Protein AF-A0A7W7CSZ5-F1 (afdb_monomer)

Radius of gyration: 25.71 Å; Cα contacts (8 Å, |Δi|>4): 213; chains: 1; bounding box: 76×58×77 Å

InterPro domains:
  IPR001647 DNA-binding HTH domain, TetR-type [PF00440] (17-56)
  IPR001647 DNA-binding HTH domain, TetR-type [PS50977] (4-64)
  IPR009057 Homedomain-like superfamily [SSF46689] (4-72)
  IPR025996 HTH-type transcriptional regulator MT1864/Rv1816-like, C-terminal domain [PF13305] (174-269)
  IPR036271 Tetracyclin repressor-like, C-terminal domain superfamily [SSF48498] (168-269)

Structure (mmCIF, N/CA/C/O backbone):
data_AF-A0A7W7CSZ5-F1
#
_entry.id   AF-A0A7W7CSZ5-F1
#
loop_
_atom_site.group_PDB
_atom_site.id
_atom_site.type_symbol
_atom_site.label_atom_id
_atom_site.label_alt_id
_atom_site.label_comp_id
_atom_site.label_asym_id
_atom_site.label_entity_id
_atom_site.label_seq_id
_atom_site.pdbx_PDB_ins_code
_atom_site.Cartn_x
_atom_site.Cartn_y
_atom_site.Cartn_z
_atom_site.occupancy
_atom_site.B_iso_or_equiv
_atom_site.auth_seq_id
_atom_site.auth_comp_id
_atom_site.auth_asym_id
_atom_site.auth_atom_id
_atom_site.pdbx_PDB_model_num
ATOM 1 N N . MET A 1 1 ? 3.081 0.777 -31.296 1.00 59.81 1 MET A N 1
ATOM 2 C CA . MET A 1 1 ? 2.706 1.393 -30.007 1.00 59.81 1 MET A CA 1
ATOM 3 C C . MET A 1 1 ? 3.029 2.870 -30.086 1.00 59.81 1 MET A C 1
ATOM 5 O O . MET A 1 1 ? 4.142 3.196 -30.496 1.00 59.81 1 MET A O 1
ATOM 9 N N . ALA A 1 2 ? 2.068 3.742 -29.783 1.00 73.62 2 ALA A N 1
ATOM 10 C CA . ALA A 1 2 ? 2.321 5.177 -29.674 1.00 73.62 2 ALA A CA 1
ATOM 11 C C . ALA A 1 2 ? 3.217 5.473 -28.453 1.00 73.62 2 ALA A C 1
ATOM 13 O O . ALA A 1 2 ? 3.456 4.599 -27.620 1.00 73.62 2 ALA A O 1
ATOM 14 N N . GLY A 1 3 ? 3.755 6.692 -28.341 1.00 69.38 3 GLY A N 1
ATOM 15 C CA . GLY A 1 3 ? 4.688 7.029 -27.256 1.00 69.38 3 GLY A CA 1
ATOM 16 C C . GLY A 1 3 ? 4.089 6.888 -25.849 1.00 69.38 3 GLY A C 1
ATOM 17 O O . GLY A 1 3 ? 4.760 6.411 -24.936 1.00 69.38 3 GLY A O 1
ATOM 18 N N . GLU A 1 4 ? 2.812 7.230 -25.691 1.00 74.19 4 GLU A N 1
ATOM 19 C CA . GLU A 1 4 ? 2.067 7.076 -24.436 1.00 74.19 4 GLU A CA 1
ATOM 20 C C . GLU A 1 4 ? 1.816 5.598 -24.088 1.00 74.19 4 GLU A C 1
ATOM 22 O O . GLU A 1 4 ? 2.048 5.183 -22.950 1.00 74.19 4 GLU A O 1
ATOM 27 N N . ASP A 1 5 ? 1.508 4.769 -25.093 1.00 88.69 5 ASP A N 1
ATOM 28 C CA . ASP A 1 5 ? 1.374 3.316 -24.926 1.00 88.69 5 ASP A CA 1
ATOM 29 C C . ASP A 1 5 ? 2.673 2.677 -24.422 1.00 88.69 5 ASP A C 1
ATOM 31 O O . ASP A 1 5 ? 2.641 1.748 -23.615 1.00 88.69 5 ASP A O 1
ATOM 35 N N . VAL A 1 6 ? 3.834 3.170 -24.877 1.00 93.19 6 VAL A N 1
ATOM 36 C CA . VAL A 1 6 ? 5.141 2.659 -24.436 1.00 93.19 6 VAL A CA 1
ATOM 37 C C . VAL A 1 6 ? 5.406 3.019 -22.977 1.00 93.19 6 VAL A C 1
ATOM 39 O O . VAL A 1 6 ? 5.844 2.153 -22.220 1.00 93.19 6 VAL A O 1
ATOM 42 N N . LYS A 1 7 ? 5.129 4.264 -22.560 1.00 93.75 7 LYS A N 1
ATOM 43 C CA . LYS A 1 7 ? 5.277 4.671 -21.153 1.00 93.75 7 LYS A CA 1
ATOM 44 C C . LYS A 1 7 ? 4.414 3.782 -20.252 1.00 93.75 7 LYS A C 1
ATOM 46 O O . LYS A 1 7 ? 4.931 3.211 -19.293 1.00 93.75 7 LYS A O 1
ATOM 51 N N . ALA A 1 8 ? 3.140 3.602 -20.601 1.00 94.62 8 ALA A N 1
ATOM 52 C CA . ALA A 1 8 ? 2.217 2.747 -19.858 1.00 94.62 8 ALA A CA 1
ATOM 53 C C . ALA A 1 8 ? 2.655 1.270 -19.847 1.00 94.62 8 ALA A C 1
ATOM 55 O O . ALA A 1 8 ? 2.587 0.612 -18.808 1.00 94.62 8 ALA A O 1
ATOM 56 N N . ALA A 1 9 ? 3.154 0.745 -20.971 1.00 95.75 9 ALA A N 1
ATOM 57 C CA . ALA A 1 9 ? 3.670 -0.619 -21.048 1.00 95.75 9 ALA A CA 1
ATOM 58 C C . ALA A 1 9 ? 4.888 -0.828 -20.138 1.00 95.75 9 ALA A C 1
ATOM 60 O O . ALA A 1 9 ? 4.939 -1.822 -19.417 1.00 95.75 9 ALA A O 1
ATOM 61 N N . LEU A 1 10 ? 5.840 0.109 -20.121 1.00 96.38 10 LEU A N 1
ATOM 62 C CA . LEU A 1 10 ? 7.015 0.037 -19.248 1.00 96.38 10 LEU A CA 1
ATOM 63 C C . LEU A 1 10 ? 6.625 0.010 -17.766 1.00 96.38 10 LEU A C 1
ATOM 65 O O . LEU A 1 10 ? 7.152 -0.810 -17.021 1.00 96.38 10 LEU A O 1
ATOM 69 N N . VAL A 1 11 ? 5.680 0.855 -17.348 1.00 97.06 11 VAL A N 1
ATOM 70 C CA . VAL A 1 11 ? 5.187 0.869 -15.961 1.00 97.06 11 VAL A CA 1
ATOM 71 C C . VAL A 1 11 ? 4.483 -0.444 -15.624 1.00 97.06 11 VAL A C 1
ATOM 73 O O . VAL A 1 11 ? 4.814 -1.073 -14.624 1.00 97.06 11 VAL A O 1
ATOM 76 N N . ARG A 1 12 ? 3.573 -0.914 -16.485 1.00 97.12 12 ARG A N 1
ATOM 77 C CA . ARG A 1 12 ? 2.832 -2.167 -16.272 1.00 97.12 12 ARG A CA 1
ATOM 78 C C . ARG A 1 12 ? 3.758 -3.381 -16.176 1.00 97.12 12 ARG A C 1
ATOM 80 O O . ARG A 1 12 ? 3.657 -4.152 -15.229 1.00 97.12 12 ARG A O 1
ATOM 87 N N . HIS A 1 13 ? 4.667 -3.558 -17.134 1.00 97.81 13 HIS A N 1
ATOM 88 C CA . HIS A 1 13 ? 5.615 -4.677 -17.108 1.00 97.81 13 HIS A CA 1
ATOM 89 C C . HIS A 1 13 ? 6.651 -4.538 -15.990 1.00 97.81 13 HIS A C 1
ATOM 91 O O . HIS A 1 13 ? 7.124 -5.550 -15.482 1.00 97.81 13 HIS A O 1
ATOM 97 N N . GLY A 1 14 ? 6.975 -3.309 -15.584 1.00 97.56 14 GLY A N 1
ATOM 98 C CA . GLY A 1 14 ? 7.766 -3.041 -14.391 1.00 97.56 14 GLY A CA 1
ATOM 99 C C . GLY A 1 14 ? 7.063 -3.507 -13.117 1.00 97.56 14 GLY A C 1
ATOM 100 O O . GLY A 1 14 ? 7.653 -4.260 -12.354 1.00 97.56 14 GLY A O 1
ATOM 101 N N . ALA A 1 15 ? 5.795 -3.147 -12.913 1.00 97.81 15 ALA A N 1
ATOM 102 C CA . ALA A 1 15 ? 5.020 -3.608 -11.760 1.00 97.81 15 ALA A CA 1
ATOM 103 C C . ALA A 1 15 ? 4.954 -5.146 -11.684 1.00 97.81 15 ALA A C 1
ATOM 105 O O . ALA A 1 15 ? 5.193 -5.712 -10.624 1.00 97.81 15 ALA A O 1
ATOM 106 N N . LEU A 1 16 ? 4.732 -5.821 -12.820 1.00 97.12 16 LEU A N 1
ATOM 107 C CA . LEU A 1 16 ? 4.745 -7.289 -12.890 1.00 97.12 16 LEU A CA 1
ATOM 108 C C . LEU A 1 16 ? 6.121 -7.880 -12.552 1.00 97.12 16 LEU A C 1
ATOM 110 O O . LEU A 1 16 ? 6.219 -8.822 -11.774 1.00 97.12 16 LEU A O 1
ATOM 114 N N . LEU A 1 17 ? 7.198 -7.313 -13.107 1.00 97.50 17 LEU A N 1
ATOM 115 C CA . LEU A 1 17 ? 8.560 -7.752 -12.795 1.00 97.50 17 LEU A CA 1
ATOM 116 C C . LEU A 1 17 ? 8.881 -7.583 -11.303 1.00 97.50 17 LEU A C 1
ATOM 118 O O . LEU A 1 17 ? 9.525 -8.451 -10.720 1.00 97.50 17 LEU A O 1
ATOM 122 N N . LEU A 1 18 ? 8.442 -6.476 -10.703 1.00 97.56 18 LEU A N 1
ATOM 123 C CA . LEU A 1 18 ? 8.622 -6.195 -9.283 1.00 97.56 18 LEU A CA 1
ATOM 124 C C . LEU A 1 18 ? 7.906 -7.232 -8.412 1.00 97.56 18 LEU A C 1
ATOM 126 O O . LEU A 1 18 ? 8.507 -7.729 -7.464 1.00 97.56 18 LEU A O 1
ATOM 130 N N . ASP A 1 19 ? 6.658 -7.571 -8.741 1.00 95.50 19 ASP A N 1
ATOM 131 C CA . ASP A 1 19 ? 5.895 -8.584 -8.004 1.00 95.50 19 ASP A CA 1
ATOM 132 C C . ASP A 1 19 ? 6.543 -9.979 -8.118 1.00 95.50 19 ASP A C 1
ATOM 134 O O . ASP A 1 19 ? 6.531 -10.744 -7.158 1.00 95.50 19 ASP A O 1
ATOM 138 N N . GLU A 1 20 ? 7.144 -10.306 -9.267 1.00 95.75 20 GLU A N 1
ATOM 139 C CA . GLU A 1 20 ? 7.775 -11.612 -9.504 1.00 95.75 20 GLU A CA 1
ATOM 140 C C . GLU A 1 20 ? 9.182 -11.756 -8.902 1.00 95.75 20 GLU A C 1
ATOM 142 O O . GLU A 1 20 ? 9.539 -12.836 -8.435 1.00 95.75 20 GLU A O 1
ATOM 147 N N . GLN A 1 21 ? 10.019 -10.715 -8.981 1.00 95.19 21 GLN A N 1
ATOM 148 C CA . GLN A 1 21 ? 11.460 -10.810 -8.683 1.00 95.19 21 GLN A CA 1
ATOM 149 C C . GLN A 1 21 ? 11.924 -9.896 -7.545 1.00 95.19 21 GLN A C 1
ATOM 151 O O . GLN A 1 21 ? 13.095 -9.934 -7.156 1.00 95.19 21 GLN A O 1
ATOM 156 N N . GLY A 1 22 ? 11.033 -9.061 -7.014 1.00 94.69 22 GLY A N 1
ATOM 157 C CA . GLY A 1 22 ? 11.382 -8.041 -6.036 1.00 94.69 22 GLY A CA 1
ATOM 158 C C . GLY A 1 22 ? 12.311 -6.959 -6.593 1.00 94.69 22 GLY A C 1
ATOM 159 O O . GLY A 1 22 ? 12.660 -6.927 -7.776 1.00 94.69 22 GLY A O 1
ATOM 160 N N . LEU A 1 23 ? 12.738 -6.048 -5.715 1.00 92.88 23 LEU A N 1
ATOM 161 C CA . LEU A 1 23 ? 13.617 -4.938 -6.100 1.00 92.88 23 LEU A CA 1
ATOM 162 C C . LEU A 1 23 ? 15.025 -5.395 -6.495 1.00 92.88 23 LEU A C 1
ATOM 164 O O . LEU A 1 23 ? 15.628 -4.798 -7.383 1.00 92.88 23 LEU A O 1
ATOM 168 N N . ALA A 1 24 ? 15.540 -6.464 -5.882 1.00 91.00 24 ALA A N 1
ATOM 169 C CA . ALA A 1 24 ? 16.887 -6.964 -6.157 1.00 91.00 24 ALA A CA 1
ATOM 170 C C . ALA A 1 24 ? 17.056 -7.463 -7.606 1.00 91.00 24 ALA A C 1
ATOM 172 O O . ALA A 1 24 ? 18.120 -7.285 -8.196 1.00 91.00 24 ALA A O 1
ATOM 173 N N . GLY A 1 25 ? 16.007 -8.049 -8.196 1.00 90.00 25 GLY A N 1
ATOM 174 C CA . GLY A 1 25 ? 15.996 -8.495 -9.595 1.00 90.00 25 GLY A CA 1
ATOM 175 C C . GLY A 1 25 ? 15.606 -7.407 -10.603 1.00 90.00 25 GLY A C 1
ATOM 176 O O . GLY A 1 25 ? 15.597 -7.645 -11.812 1.00 90.00 25 GLY A O 1
ATOM 177 N N . PHE A 1 26 ? 15.268 -6.201 -10.142 1.00 95.12 26 PHE A N 1
ATOM 178 C CA . PHE A 1 26 ? 14.654 -5.189 -10.990 1.00 95.12 26 PHE A CA 1
ATOM 179 C C . PHE A 1 26 ? 15.682 -4.413 -11.824 1.00 95.12 26 PHE A C 1
ATOM 181 O O . PHE A 1 26 ? 16.533 -3.698 -11.296 1.00 95.12 26 PHE A O 1
ATOM 188 N N . THR A 1 27 ? 15.565 -4.462 -13.157 1.00 93.19 27 THR A N 1
ATOM 189 C CA . THR A 1 27 ? 16.403 -3.646 -14.053 1.00 93.19 27 THR A CA 1
ATOM 190 C C . THR A 1 27 ? 15.613 -3.061 -15.220 1.00 93.19 27 THR A C 1
ATOM 192 O O . THR A 1 27 ? 14.748 -3.711 -15.805 1.00 93.19 27 THR A O 1
ATOM 195 N N . GLY A 1 28 ? 15.968 -1.845 -15.650 1.00 92.25 28 GLY A N 1
ATOM 196 C CA . GLY A 1 28 ? 15.312 -1.202 -16.797 1.00 92.25 28 GLY A CA 1
ATOM 197 C C . GLY A 1 28 ? 15.454 -1.978 -18.117 1.00 92.25 28 GLY A C 1
ATOM 198 O O . GLY A 1 28 ? 14.577 -1.893 -18.974 1.00 92.25 28 GLY A O 1
ATOM 199 N N . ARG A 1 29 ? 16.529 -2.767 -18.279 1.00 92.44 29 ARG A N 1
ATOM 200 C CA . ARG A 1 29 ? 16.713 -3.639 -19.453 1.00 92.44 29 ARG A CA 1
ATOM 201 C C . ARG A 1 29 ? 15.708 -4.785 -19.458 1.00 92.44 29 ARG A C 1
ATOM 203 O O . ARG A 1 29 ? 15.111 -5.048 -20.497 1.00 92.44 29 ARG A O 1
ATOM 210 N N . GLU A 1 30 ? 15.501 -5.423 -18.311 1.00 94.94 30 GLU A N 1
ATOM 211 C CA . GLU A 1 30 ? 14.537 -6.513 -18.181 1.00 94.94 30 GLU A CA 1
ATOM 212 C C . GLU A 1 30 ? 13.101 -6.018 -18.390 1.00 94.94 30 GLU A C 1
ATOM 214 O O . GLU A 1 30 ? 12.333 -6.643 -19.122 1.00 94.94 30 GLU A O 1
ATOM 219 N N . VAL A 1 31 ? 12.766 -4.836 -17.863 1.00 96.19 31 VAL A N 1
ATOM 220 C CA . VAL A 1 31 ? 11.473 -4.188 -18.134 1.00 96.19 31 VAL A CA 1
ATOM 221 C C . VAL A 1 31 ? 11.281 -3.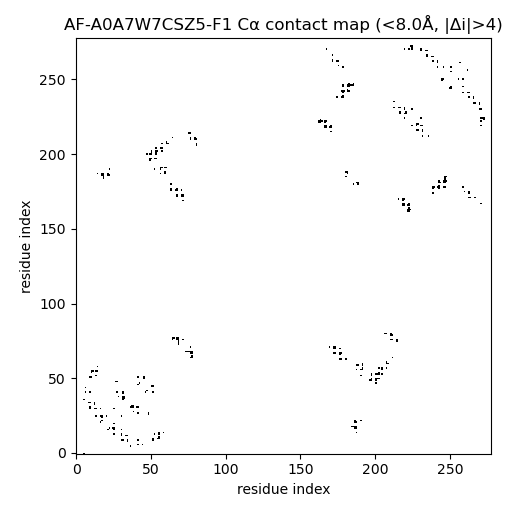929 -19.631 1.00 96.19 31 VAL A C 1
ATOM 223 O O . VAL A 1 31 ? 10.232 -4.266 -20.175 1.00 96.19 31 VAL A O 1
ATOM 226 N N . ALA A 1 32 ? 12.288 -3.379 -20.322 1.00 95.06 32 ALA A N 1
ATOM 227 C CA . ALA A 1 32 ? 12.211 -3.130 -21.764 1.00 95.06 32 ALA A CA 1
ATOM 228 C C . ALA A 1 32 ? 12.009 -4.423 -22.566 1.00 95.06 32 ALA A C 1
ATOM 230 O O . ALA A 1 32 ? 11.153 -4.479 -23.450 1.00 95.06 32 ALA A O 1
ATOM 231 N N . ARG A 1 33 ? 12.764 -5.473 -22.214 1.00 95.31 33 ARG A N 1
ATOM 232 C CA . ARG A 1 33 ? 12.666 -6.799 -22.828 1.00 95.31 33 ARG A CA 1
ATOM 233 C C . ARG A 1 33 ? 11.259 -7.377 -22.672 1.00 95.31 33 ARG A C 1
ATOM 235 O O . ARG A 1 33 ? 10.680 -7.824 -23.657 1.00 95.31 33 ARG A O 1
ATOM 242 N N . ARG A 1 34 ? 10.692 -7.330 -21.463 1.00 95.12 34 ARG A N 1
ATOM 243 C CA . ARG A 1 34 ? 9.334 -7.825 -21.170 1.00 95.12 34 ARG A CA 1
ATOM 244 C C . ARG A 1 34 ? 8.238 -7.003 -21.837 1.00 95.12 34 ARG A C 1
ATOM 246 O O . ARG A 1 34 ? 7.256 -7.572 -22.295 1.00 95.12 34 ARG A O 1
ATOM 253 N N . ALA A 1 35 ? 8.422 -5.689 -21.930 1.00 95.00 35 ALA A N 1
ATOM 254 C CA . ALA A 1 35 ? 7.497 -4.800 -22.624 1.00 95.00 35 ALA A CA 1
ATOM 255 C C . ALA A 1 35 ? 7.582 -4.905 -24.160 1.00 95.00 35 ALA A C 1
ATOM 257 O O . ALA A 1 35 ? 6.820 -4.233 -24.854 1.00 95.00 35 ALA A O 1
ATOM 258 N N . GLY A 1 36 ? 8.504 -5.712 -24.705 1.00 94.75 36 GLY A N 1
ATOM 259 C CA . GLY A 1 36 ? 8.679 -5.879 -26.149 1.00 94.75 36 GLY A CA 1
ATOM 260 C C . GLY A 1 36 ? 9.170 -4.611 -26.851 1.00 94.75 36 GLY A C 1
ATOM 261 O O . GLY A 1 36 ? 8.886 -4.409 -28.031 1.00 94.75 36 GLY A O 1
ATOM 262 N N . VAL A 1 37 ? 9.876 -3.731 -26.133 1.00 94.69 37 VAL A N 1
ATOM 263 C CA . VAL A 1 37 ? 10.389 -2.462 -26.667 1.00 94.69 37 VAL A CA 1
ATOM 264 C C . VAL A 1 37 ? 11.909 -2.469 -26.770 1.00 94.69 37 VAL A C 1
ATOM 266 O O . VAL A 1 37 ? 12.598 -3.320 -26.209 1.00 94.69 37 VAL A O 1
ATOM 269 N N . SER A 1 38 ? 12.462 -1.503 -27.506 1.00 91.00 38 SER A N 1
ATOM 270 C CA . SER A 1 38 ? 13.912 -1.388 -27.641 1.00 91.00 38 SER A CA 1
ATOM 271 C C . SER A 1 38 ? 14.577 -1.089 -26.294 1.00 91.00 38 SER A C 1
ATOM 273 O O . SER A 1 38 ? 14.048 -0.355 -25.459 1.00 91.00 38 SER A O 1
ATOM 275 N N . HIS A 1 39 ? 15.794 -1.600 -26.102 1.00 84.88 39 HIS A N 1
ATOM 276 C CA . HIS A 1 39 ? 16.566 -1.417 -24.868 1.00 84.88 39 HIS A CA 1
ATOM 277 C C . HIS A 1 39 ? 16.813 0.059 -24.496 1.00 84.88 39 HIS A C 1
ATOM 279 O O . HIS A 1 39 ? 17.012 0.371 -23.324 1.00 84.88 39 HIS A O 1
ATOM 285 N N . GLY A 1 40 ? 16.806 0.969 -25.477 1.00 85.25 40 GLY A N 1
ATOM 286 C CA . GLY A 1 40 ? 16.947 2.412 -25.257 1.00 85.25 40 GLY A CA 1
ATOM 287 C C . GLY A 1 40 ? 15.641 3.132 -24.905 1.00 85.25 40 GLY A C 1
ATOM 288 O O . GLY A 1 40 ? 15.690 4.264 -24.428 1.00 85.25 40 GLY A O 1
ATOM 289 N N . ALA A 1 41 ? 14.480 2.498 -25.109 1.00 85.94 41 ALA A N 1
ATOM 290 C CA . ALA A 1 41 ? 13.175 3.120 -24.903 1.00 85.94 41 ALA A CA 1
ATOM 291 C C . ALA A 1 41 ? 12.948 3.638 -23.470 1.00 85.94 41 ALA A C 1
ATOM 293 O O . ALA A 1 41 ? 12.475 4.768 -23.358 1.00 85.94 41 ALA A O 1
ATOM 294 N N . PRO A 1 42 ? 13.318 2.922 -22.381 1.00 86.69 42 PRO A N 1
ATOM 295 C CA . PRO A 1 42 ? 13.066 3.404 -21.023 1.00 86.69 42 PRO A CA 1
ATOM 296 C C . PRO A 1 42 ? 13.632 4.796 -20.754 1.00 86.69 42 PRO A C 1
ATOM 298 O O . PRO A 1 42 ? 12.907 5.647 -20.256 1.00 86.69 42 PRO A O 1
ATOM 301 N N . ARG A 1 43 ? 14.878 5.069 -21.174 1.00 88.56 43 ARG A N 1
ATOM 302 C CA . ARG A 1 43 ? 15.558 6.355 -20.924 1.00 88.56 43 ARG A CA 1
ATOM 303 C C . ARG A 1 43 ? 14.879 7.552 -21.590 1.00 88.56 43 ARG A C 1
ATOM 305 O O . ARG A 1 43 ? 15.079 8.677 -21.147 1.00 88.56 43 ARG A O 1
ATOM 312 N N . ARG A 1 44 ? 14.089 7.322 -22.644 1.00 91.06 44 ARG A N 1
ATOM 313 C CA . ARG A 1 44 ? 13.329 8.376 -23.331 1.00 91.06 44 ARG A CA 1
ATOM 314 C C . ARG A 1 44 ? 12.118 8.842 -22.520 1.00 91.06 44 ARG A C 1
ATOM 316 O O . ARG A 1 44 ? 11.748 10.004 -22.625 1.00 91.06 44 ARG A O 1
ATOM 323 N N . TYR A 1 45 ? 11.500 7.946 -21.751 1.00 91.31 45 TYR A N 1
ATOM 324 C CA . TYR A 1 45 ? 10.290 8.237 -20.969 1.00 91.31 45 TYR A CA 1
ATOM 325 C C . TYR A 1 45 ? 10.584 8.441 -19.482 1.00 91.31 45 TYR A C 1
ATOM 327 O O . TYR A 1 45 ? 9.900 9.212 -18.818 1.00 91.31 45 TYR A O 1
ATOM 335 N N . PHE A 1 46 ? 11.612 7.764 -18.978 1.00 93.06 46 PHE A N 1
ATOM 336 C CA . PHE A 1 46 ? 12.059 7.789 -17.595 1.00 93.06 46 PHE A CA 1
ATOM 337 C C . PHE A 1 46 ? 13.570 8.052 -17.587 1.00 93.06 46 PHE A C 1
ATOM 339 O O . PHE A 1 46 ? 14.353 7.130 -17.836 1.00 93.06 46 PHE A O 1
ATOM 346 N N . PRO A 1 47 ? 14.007 9.301 -17.333 1.00 90.56 47 PRO A N 1
ATOM 347 C CA . PRO A 1 47 ? 15.423 9.677 -17.392 1.00 90.56 47 PRO A CA 1
ATOM 348 C C . PRO A 1 47 ? 16.318 8.841 -16.468 1.00 90.56 47 PRO A C 1
ATOM 350 O O . PRO A 1 47 ? 17.487 8.591 -16.775 1.00 90.56 47 PRO A O 1
ATOM 353 N N . THR A 1 48 ? 15.757 8.376 -15.349 1.00 91.62 48 THR A N 1
ATOM 354 C CA . THR A 1 48 ? 16.426 7.540 -14.353 1.00 91.62 48 THR A CA 1
ATOM 355 C C . THR A 1 48 ? 15.600 6.294 -14.039 1.00 91.62 48 THR A C 1
ATOM 357 O O . THR A 1 48 ? 14.388 6.253 -14.255 1.00 91.62 48 THR A O 1
ATOM 360 N N . LEU A 1 49 ? 16.260 5.270 -13.487 1.00 90.62 49 LEU A N 1
ATOM 361 C CA . LEU A 1 49 ? 15.561 4.100 -12.950 1.00 90.62 49 LEU A CA 1
ATOM 362 C C . LEU A 1 49 ? 14.615 4.499 -11.810 1.00 90.62 49 LEU A C 1
ATOM 364 O O . LEU A 1 49 ? 13.501 3.993 -11.751 1.00 90.62 49 LEU A O 1
ATOM 368 N N . ALA A 1 50 ? 15.031 5.451 -10.969 1.00 91.19 50 ALA A N 1
ATOM 369 C CA . ALA A 1 50 ? 14.201 6.013 -9.909 1.00 91.19 50 ALA A CA 1
ATOM 370 C C . ALA A 1 50 ? 12.904 6.631 -10.456 1.00 91.19 50 ALA A C 1
ATOM 372 O O . ALA A 1 50 ? 11.849 6.394 -9.886 1.00 91.19 50 ALA A O 1
ATOM 373 N N . ALA A 1 51 ? 12.941 7.342 -11.591 1.00 91.88 51 ALA A N 1
ATOM 374 C CA . ALA A 1 51 ? 11.732 7.885 -12.219 1.00 91.88 51 ALA A CA 1
ATOM 375 C C . ALA A 1 51 ? 10.763 6.780 -12.681 1.00 91.88 51 ALA A C 1
ATOM 377 O O . ALA A 1 51 ? 9.553 6.904 -12.503 1.00 91.88 51 ALA A O 1
ATOM 378 N N . LEU A 1 52 ? 11.281 5.673 -13.231 1.00 94.25 52 LEU A N 1
ATOM 379 C CA . LEU A 1 52 ? 10.457 4.510 -13.584 1.00 94.25 52 LEU A CA 1
ATOM 380 C C . LEU A 1 52 ? 9.862 3.844 -12.335 1.00 94.25 52 LEU A C 1
ATOM 382 O O . LEU A 1 52 ? 8.670 3.557 -12.304 1.00 94.25 52 LEU A O 1
ATOM 386 N N . LEU A 1 53 ? 10.679 3.617 -11.307 1.00 95.06 53 LEU A N 1
ATOM 387 C CA . LEU A 1 53 ? 10.241 3.041 -10.035 1.00 95.06 53 LEU A CA 1
ATOM 388 C C . LEU A 1 53 ? 9.193 3.920 -9.341 1.00 95.06 53 LEU A C 1
ATOM 390 O O . LEU A 1 53 ? 8.233 3.397 -8.793 1.00 95.06 53 LEU A O 1
ATOM 394 N N . SER A 1 54 ? 9.325 5.241 -9.432 1.00 92.88 54 SER A N 1
ATOM 395 C CA . SER A 1 54 ? 8.348 6.200 -8.913 1.00 92.88 54 SER A CA 1
ATOM 396 C C . SER A 1 54 ? 6.998 6.068 -9.614 1.00 92.88 54 SER A C 1
ATOM 398 O O . SER A 1 54 ? 5.964 5.956 -8.961 1.00 92.88 54 SER A O 1
ATOM 400 N N . ALA A 1 55 ? 7.000 5.968 -10.947 1.00 93.81 55 ALA A N 1
ATOM 401 C CA . ALA A 1 55 ? 5.772 5.754 -11.710 1.00 93.81 55 ALA A CA 1
ATOM 402 C C . ALA A 1 55 ? 5.128 4.394 -11.395 1.00 93.81 55 ALA A C 1
ATOM 404 O O . ALA A 1 55 ? 3.907 4.285 -11.328 1.00 93.81 55 ALA A O 1
ATOM 405 N N . ILE A 1 56 ? 5.936 3.359 -11.148 1.00 95.88 56 ILE A N 1
ATOM 406 C CA . ILE A 1 56 ? 5.452 2.051 -10.684 1.00 95.88 56 ILE A CA 1
ATOM 407 C C . ILE A 1 56 ? 4.845 2.167 -9.278 1.00 95.88 56 ILE A C 1
ATOM 409 O O . ILE A 1 56 ? 3.724 1.707 -9.068 1.00 95.88 56 ILE A O 1
ATOM 413 N N . ALA A 1 57 ? 5.514 2.839 -8.340 1.00 94.75 57 ALA A N 1
ATOM 414 C CA . ALA A 1 57 ? 5.001 3.078 -6.991 1.00 94.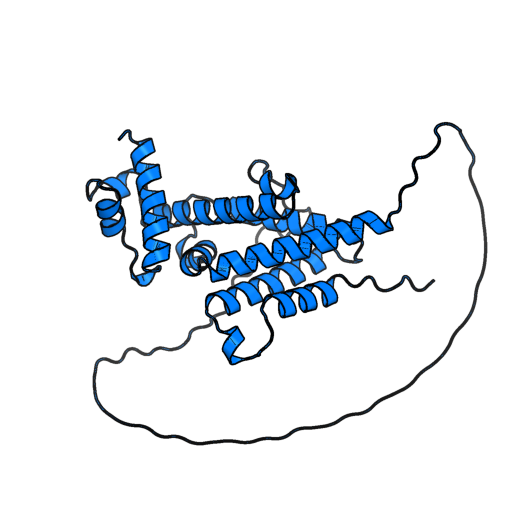75 57 ALA A CA 1
ATOM 415 C C . ALA A 1 57 ? 3.660 3.831 -7.009 1.00 94.75 57 ALA A C 1
ATOM 417 O O . ALA A 1 57 ? 2.736 3.467 -6.280 1.00 94.75 57 ALA A O 1
ATOM 418 N N . ALA A 1 58 ? 3.509 4.823 -7.893 1.00 92.44 58 ALA A N 1
ATOM 419 C CA . ALA A 1 58 ? 2.249 5.537 -8.091 1.00 92.44 58 ALA A CA 1
ATOM 420 C C . ALA A 1 58 ? 1.105 4.592 -8.512 1.00 92.44 58 ALA A C 1
ATOM 422 O O . ALA A 1 58 ? -0.020 4.737 -8.026 1.00 92.44 58 ALA A O 1
ATOM 423 N N . THR A 1 59 ? 1.381 3.573 -9.341 1.00 94.62 59 THR A N 1
ATOM 424 C CA . THR A 1 59 ? 0.382 2.530 -9.650 1.00 94.62 59 THR A CA 1
ATOM 425 C C . THR A 1 59 ? 0.042 1.655 -8.446 1.00 94.62 59 THR A C 1
ATOM 427 O O . THR A 1 59 ? -1.121 1.294 -8.285 1.00 94.62 59 THR A O 1
ATOM 430 N N . GLY A 1 60 ? 1.007 1.378 -7.563 1.00 95.06 60 GLY A N 1
ATOM 431 C CA . GLY A 1 60 ? 0.770 0.678 -6.297 1.00 95.06 60 GLY A CA 1
ATOM 432 C C . GLY A 1 60 ? -0.175 1.446 -5.371 1.00 95.06 60 GLY A C 1
ATOM 433 O O . GLY A 1 60 ? -1.152 0.886 -4.878 1.00 95.06 60 GLY A O 1
ATOM 434 N N . PHE A 1 61 ? 0.036 2.756 -5.206 1.00 93.06 61 PHE A N 1
ATOM 435 C CA . PHE A 1 61 ? -0.892 3.607 -4.451 1.00 93.06 61 PHE A CA 1
ATOM 436 C C . PHE A 1 61 ? -2.278 3.694 -5.100 1.00 93.06 61 PHE A C 1
ATOM 438 O O . PHE A 1 61 ? -3.284 3.751 -4.394 1.00 93.06 61 PHE A O 1
ATOM 445 N N . ALA A 1 62 ? -2.360 3.732 -6.432 1.00 92.06 62 ALA A N 1
ATOM 446 C CA . ALA A 1 62 ? -3.642 3.727 -7.133 1.00 92.06 62 ALA A CA 1
ATOM 447 C C . ALA A 1 62 ? -4.413 2.410 -6.919 1.00 92.06 62 ALA A C 1
ATOM 449 O O . ALA A 1 62 ? -5.606 2.463 -6.624 1.00 92.06 62 ALA A O 1
ATOM 450 N N . ASP A 1 63 ? -3.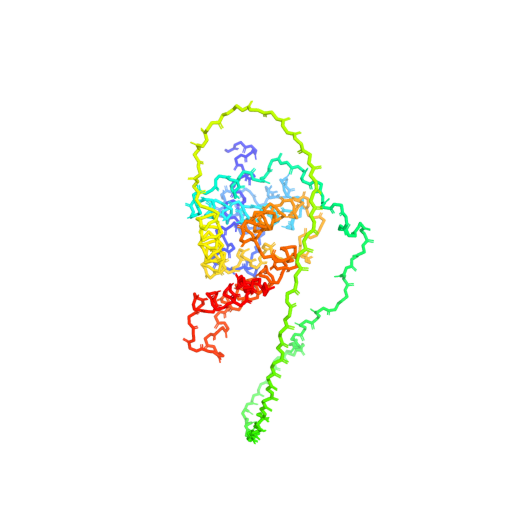733 1.262 -6.999 1.00 95.19 63 ASP A N 1
ATOM 451 C CA . ASP A 1 63 ? -4.294 -0.066 -6.703 1.00 95.19 63 ASP A CA 1
ATOM 452 C C . ASP A 1 63 ? -4.814 -0.127 -5.258 1.00 95.19 63 ASP A C 1
ATOM 454 O O . ASP A 1 63 ? -5.999 -0.375 -5.031 1.00 95.19 63 ASP A O 1
ATOM 458 N N . LEU A 1 64 ? -3.976 0.231 -4.278 1.00 94.56 64 LEU A N 1
ATOM 459 C CA . LEU A 1 64 ? -4.354 0.245 -2.862 1.00 94.56 64 LEU A CA 1
ATOM 460 C C . LEU A 1 64 ? -5.598 1.108 -2.593 1.00 94.56 64 LEU A C 1
ATOM 462 O O . LEU A 1 64 ? -6.541 0.650 -1.947 1.00 94.56 64 LEU A O 1
ATOM 466 N N . ARG A 1 65 ? -5.642 2.337 -3.127 1.00 91.31 65 ARG A N 1
ATOM 467 C CA . ARG A 1 65 ? -6.808 3.227 -2.975 1.00 91.31 65 ARG A CA 1
ATOM 468 C C . ARG A 1 65 ? -8.062 2.654 -3.623 1.00 91.31 65 ARG A C 1
ATOM 470 O O . ARG A 1 65 ? -9.140 2.766 -3.047 1.00 91.31 65 ARG A O 1
ATOM 477 N N . SER A 1 66 ? -7.929 2.024 -4.791 1.00 92.25 66 SER A N 1
ATOM 478 C CA . SER A 1 66 ? -9.052 1.369 -5.466 1.00 92.25 66 SER A CA 1
ATOM 479 C C . SER A 1 66 ? -9.637 0.244 -4.612 1.00 92.25 66 SER A C 1
ATOM 481 O O . SER A 1 66 ? -10.857 0.154 -4.480 1.00 92.25 66 SER A O 1
ATOM 483 N N . ARG A 1 67 ? -8.789 -0.591 -3.998 1.00 95.06 67 ARG A N 1
ATOM 484 C CA . ARG A 1 67 ? -9.231 -1.675 -3.104 1.00 95.06 67 ARG A CA 1
ATOM 485 C C . ARG A 1 67 ? -9.904 -1.134 -1.847 1.00 95.06 67 ARG A C 1
ATOM 487 O O . ARG A 1 67 ? -10.964 -1.616 -1.462 1.00 95.06 67 ARG A O 1
ATOM 494 N N . MET A 1 68 ? -9.323 -0.099 -1.245 1.00 92.81 68 MET A N 1
ATOM 495 C CA . MET A 1 68 ? -9.870 0.557 -0.056 1.00 92.81 68 MET A CA 1
ATOM 496 C C . MET A 1 68 ? -11.250 1.171 -0.308 1.00 92.81 68 MET A C 1
ATOM 498 O O . MET A 1 68 ? -12.167 0.943 0.476 1.00 92.81 68 MET A O 1
ATOM 502 N N . ALA A 1 69 ? -11.416 1.901 -1.414 1.00 89.19 69 ALA A N 1
ATOM 503 C CA . ALA A 1 69 ? -12.695 2.498 -1.794 1.00 89.19 69 ALA A CA 1
ATOM 504 C C . ALA A 1 69 ? -13.767 1.438 -2.098 1.00 89.19 69 ALA A C 1
ATOM 506 O O . ALA A 1 69 ? -14.924 1.595 -1.710 1.00 89.19 69 ALA A O 1
ATOM 507 N N . ALA A 1 70 ? -13.383 0.343 -2.762 1.00 90.44 70 ALA A N 1
ATOM 508 C CA . ALA A 1 70 ? -14.291 -0.764 -3.044 1.00 90.44 70 ALA A CA 1
ATOM 509 C C . ALA A 1 70 ? -14.758 -1.475 -1.763 1.00 90.44 70 ALA A C 1
ATOM 511 O O . ALA A 1 70 ? -15.923 -1.852 -1.668 1.00 90.44 70 ALA A O 1
ATOM 512 N N . ALA A 1 71 ? -13.870 -1.640 -0.780 1.00 90.19 71 ALA A N 1
ATOM 513 C CA . ALA A 1 71 ? -14.175 -2.353 0.455 1.00 90.19 71 ALA A CA 1
ATOM 514 C C . ALA A 1 71 ? -14.990 -1.515 1.454 1.00 90.19 71 ALA A C 1
ATOM 516 O O . ALA A 1 71 ? -15.888 -2.047 2.104 1.00 90.19 71 ALA A O 1
ATOM 517 N N . SER A 1 72 ? -14.707 -0.213 1.583 1.00 81.50 72 SER A N 1
ATOM 518 C CA . SER A 1 72 ? -15.437 0.664 2.510 1.00 81.50 72 SER A CA 1
ATOM 519 C C . SER A 1 72 ? -16.822 1.070 2.003 1.00 81.50 72 SER A C 1
ATOM 521 O O . SER A 1 72 ? -17.661 1.488 2.799 1.00 81.50 72 SER A O 1
ATOM 523 N N . GLY A 1 73 ? -17.054 1.003 0.685 1.00 73.19 73 GLY A N 1
ATOM 524 C CA . GLY A 1 73 ? -18.241 1.575 0.047 1.00 73.19 73 GLY A CA 1
ATOM 525 C C . GLY A 1 73 ? -18.295 3.109 0.113 1.00 73.19 73 GLY A C 1
ATOM 526 O O . GLY A 1 73 ? -19.307 3.695 -0.269 1.00 73.19 73 GLY A O 1
ATOM 527 N N . ASP A 1 74 ? -17.227 3.763 0.588 1.00 66.44 74 ASP A N 1
ATOM 528 C CA . ASP A 1 74 ? -17.132 5.216 0.718 1.00 66.44 74 ASP A CA 1
ATOM 529 C C . ASP A 1 74 ? -16.339 5.806 -0.464 1.00 66.44 74 ASP A C 1
ATOM 531 O O . ASP A 1 74 ? -15.114 5.631 -0.545 1.00 66.44 74 ASP A O 1
ATOM 535 N N . PRO A 1 75 ? -16.995 6.548 -1.377 1.00 61.09 75 PRO A N 1
ATOM 536 C CA . PRO A 1 75 ? -16.321 7.155 -2.519 1.00 61.09 75 PRO A CA 1
ATOM 537 C C . PRO A 1 75 ? -15.276 8.205 -2.110 1.00 61.09 75 PRO A C 1
ATOM 539 O O . PRO A 1 75 ? -14.360 8.469 -2.892 1.00 61.09 75 PRO A O 1
ATOM 542 N N . ALA A 1 76 ? -15.346 8.777 -0.899 1.00 66.12 76 ALA A N 1
ATOM 543 C CA . ALA A 1 76 ? -14.365 9.745 -0.407 1.00 66.12 76 ALA A CA 1
ATOM 544 C C . ALA A 1 76 ? -12.966 9.126 -0.235 1.00 66.12 76 ALA A C 1
ATOM 546 O O . ALA A 1 76 ? -11.969 9.801 -0.492 1.00 66.12 76 ALA A O 1
ATOM 547 N N . VAL A 1 77 ? -12.891 7.829 0.092 1.00 66.56 77 VAL A N 1
ATOM 548 C CA . VAL A 1 77 ? -11.627 7.076 0.195 1.00 66.56 77 VAL A CA 1
ATOM 549 C C . VAL A 1 77 ? -10.956 6.917 -1.182 1.00 66.56 77 VAL A C 1
ATOM 551 O O . VAL A 1 77 ? -9.730 6.895 -1.289 1.00 66.56 77 VAL A O 1
ATOM 554 N N . GLY A 1 78 ? -11.750 6.862 -2.259 1.00 57.25 78 GLY A N 1
ATOM 555 C CA . GLY A 1 78 ? -11.258 6.762 -3.640 1.00 57.25 78 GLY A CA 1
ATOM 556 C C . GLY A 1 78 ? -10.976 8.111 -4.314 1.00 57.25 78 GLY A C 1
ATOM 557 O O . GLY A 1 78 ? -10.042 8.224 -5.113 1.00 57.25 78 GLY A O 1
ATOM 558 N N . ALA A 1 79 ? -11.756 9.145 -3.987 1.00 56.12 79 ALA A N 1
ATOM 559 C CA . ALA A 1 79 ? -11.774 10.427 -4.697 1.00 56.12 79 ALA A CA 1
ATOM 560 C C . ALA A 1 79 ? -10.638 11.396 -4.323 1.00 56.12 79 ALA A C 1
ATOM 562 O O . ALA A 1 79 ? -10.363 12.335 -5.071 1.00 56.12 79 ALA A O 1
ATOM 563 N N . A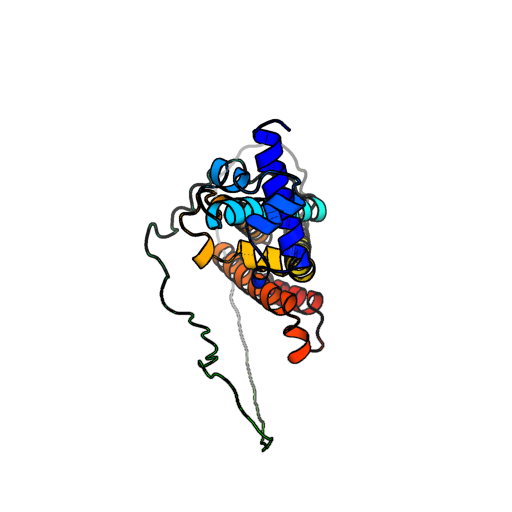LA A 1 80 ? -9.930 11.176 -3.214 1.00 52.28 80 ALA A N 1
ATOM 564 C CA . ALA A 1 80 ? -8.966 12.140 -2.681 1.00 52.28 80 ALA A CA 1
ATOM 565 C C . ALA A 1 80 ? -7.657 12.312 -3.507 1.00 52.28 80 ALA A C 1
ATOM 567 O O . ALA A 1 80 ? -6.725 12.957 -3.051 1.00 52.28 80 ALA A O 1
ATOM 568 N N . ALA A 1 81 ? -7.588 11.825 -4.754 1.00 44.47 81 ALA A N 1
ATOM 569 C CA . ALA A 1 81 ? -6.477 12.097 -5.685 1.00 44.47 81 ALA A CA 1
ATOM 570 C C . ALA A 1 81 ? -6.534 13.470 -6.394 1.00 44.47 81 ALA A C 1
ATOM 572 O O . ALA A 1 81 ? -5.616 13.785 -7.145 1.00 44.47 81 ALA A O 1
ATOM 573 N N . GLY A 1 82 ? -7.602 14.261 -6.227 1.00 35.88 82 GLY A N 1
ATOM 574 C CA . GLY A 1 82 ? -7.866 15.424 -7.094 1.00 35.88 82 GLY A CA 1
ATOM 575 C C . GLY A 1 82 ? -7.755 16.818 -6.470 1.00 35.88 82 GLY A C 1
ATOM 576 O O . GLY A 1 82 ? -7.916 17.799 -7.189 1.00 35.88 82 GLY A O 1
ATOM 577 N N . GLY A 1 83 ? -7.508 16.945 -5.167 1.00 31.61 83 GLY A N 1
ATOM 578 C CA . GLY A 1 83 ? -7.476 18.244 -4.493 1.00 31.61 83 GLY A CA 1
ATOM 579 C C . GLY A 1 83 ? -6.222 18.380 -3.653 1.00 31.61 83 GLY A C 1
ATOM 580 O O . GLY A 1 83 ? -5.982 17.548 -2.784 1.00 31.61 83 GLY A O 1
ATOM 581 N N . GLY A 1 84 ? -5.433 19.427 -3.894 1.00 31.77 84 GLY A N 1
ATOM 582 C CA . GLY A 1 84 ? -4.411 19.854 -2.947 1.00 31.77 84 GLY A CA 1
ATOM 583 C C . GLY A 1 84 ? -5.089 20.195 -1.625 1.00 31.77 84 GLY A C 1
ATOM 584 O O . GLY A 1 84 ? -5.634 21.284 -1.470 1.00 31.77 84 GLY A O 1
ATOM 585 N N . VAL A 1 85 ? -5.105 19.244 -0.697 1.00 35.09 85 VAL A N 1
ATOM 586 C CA . VAL A 1 85 ? -5.501 19.495 0.683 1.00 35.09 85 VAL A CA 1
ATOM 587 C C . VAL A 1 85 ? -4.345 20.279 1.288 1.00 35.09 85 VAL A C 1
ATOM 589 O O . VAL A 1 85 ? -3.240 19.751 1.429 1.00 35.09 85 VAL A O 1
ATOM 592 N N . ALA A 1 86 ? -4.577 21.564 1.562 1.00 31.81 86 ALA A N 1
ATOM 593 C CA . ALA A 1 86 ? -3.698 22.323 2.435 1.00 31.81 86 ALA A CA 1
ATOM 594 C C . ALA A 1 86 ? -3.538 21.509 3.722 1.00 31.81 86 ALA A C 1
ATOM 596 O O . ALA A 1 86 ? -4.534 21.069 4.300 1.00 31.81 86 ALA A O 1
ATOM 597 N N . ALA A 1 87 ? -2.288 21.238 4.106 1.00 31.72 87 ALA A N 1
ATOM 598 C CA . ALA A 1 87 ? -1.988 20.600 5.379 1.00 31.72 87 ALA A CA 1
ATOM 599 C C . ALA A 1 87 ? -2.784 21.311 6.489 1.00 31.72 87 ALA A C 1
ATOM 601 O O . ALA A 1 87 ? -2.946 22.530 6.395 1.00 31.72 87 ALA A O 1
ATOM 602 N N . PRO A 1 88 ? -3.307 20.589 7.496 1.00 33.53 88 PRO A N 1
ATOM 603 C CA . PRO A 1 88 ? -4.053 21.230 8.572 1.00 33.53 88 PRO A CA 1
ATOM 604 C C . PRO A 1 88 ? -3.202 22.357 9.163 1.00 33.53 88 PRO A C 1
ATOM 606 O O . PRO A 1 88 ? -2.009 22.153 9.416 1.00 33.53 88 PRO A O 1
ATOM 609 N N . ASP A 1 89 ? -3.799 23.540 9.334 1.00 31.95 89 ASP A N 1
ATOM 610 C CA . ASP A 1 89 ? -3.151 24.671 9.997 1.00 31.95 89 ASP A CA 1
ATOM 611 C C . ASP A 1 89 ? -2.632 24.190 11.360 1.00 31.95 89 ASP A C 1
ATOM 613 O O . ASP A 1 89 ? -3.406 23.831 12.246 1.00 31.95 89 ASP A O 1
ATOM 617 N N . GLY A 1 90 ? -1.304 24.093 11.483 1.00 30.81 90 GLY A N 1
ATOM 618 C CA . GLY A 1 90 ? -0.624 23.498 12.639 1.00 30.81 90 GLY A CA 1
ATOM 619 C C . GLY A 1 90 ? 0.328 22.337 12.322 1.00 30.81 90 GLY A C 1
ATOM 620 O O . GLY A 1 90 ? 1.119 21.966 13.186 1.00 30.81 90 GLY A O 1
ATOM 621 N N . ALA A 1 91 ? 0.340 21.793 11.101 1.00 30.47 91 ALA A N 1
ATOM 622 C CA . ALA A 1 91 ? 1.433 20.923 10.661 1.00 30.47 91 ALA A CA 1
ATOM 623 C C . ALA A 1 91 ? 2.711 21.771 10.478 1.00 30.47 91 ALA A C 1
ATOM 625 O O . ALA A 1 91 ? 2.672 22.750 9.725 1.00 30.47 91 ALA A O 1
ATOM 626 N N . PRO A 1 92 ? 3.845 21.456 11.136 1.00 26.83 92 PRO A N 1
ATOM 627 C CA . PRO A 1 92 ? 5.037 22.285 11.030 1.00 26.83 92 PRO A CA 1
ATOM 628 C C . PRO A 1 92 ? 5.542 22.295 9.584 1.00 26.83 92 PRO A C 1
ATOM 630 O O . PRO A 1 92 ? 5.972 21.279 9.033 1.00 26.83 92 PRO A O 1
ATOM 633 N N . ALA A 1 93 ? 5.494 23.474 8.967 1.00 29.92 93 ALA A N 1
ATOM 634 C CA . ALA A 1 93 ? 6.166 23.747 7.712 1.00 29.92 93 ALA A CA 1
ATOM 635 C C . ALA A 1 93 ? 7.681 23.647 7.941 1.00 29.92 93 ALA A C 1
ATOM 637 O O . ALA A 1 93 ? 8.266 24.482 8.621 1.00 29.92 93 ALA A O 1
ATOM 638 N N . GLY A 1 94 ? 8.312 22.619 7.375 1.00 27.91 94 GLY A N 1
ATOM 639 C CA . GLY A 1 94 ? 9.767 22.549 7.258 1.00 27.91 94 GLY A CA 1
ATOM 640 C C . GLY A 1 94 ? 10.526 22.379 8.577 1.00 27.91 94 GLY A C 1
ATOM 641 O O . GLY A 1 94 ? 11.223 23.279 9.023 1.00 27.91 94 GLY A O 1
ATOM 642 N N . SER A 1 95 ? 10.501 21.169 9.125 1.00 28.50 95 SER A N 1
ATOM 643 C CA . SER A 1 95 ? 11.693 20.569 9.725 1.00 28.50 95 SER A CA 1
ATOM 644 C C . SER A 1 95 ? 11.600 19.071 9.496 1.00 28.50 95 SER A C 1
ATOM 646 O O . SER A 1 95 ? 10.641 18.424 9.916 1.00 28.50 95 SER A O 1
ATOM 648 N N . ALA A 1 96 ? 12.551 18.535 8.742 1.00 31.06 96 ALA A N 1
ATOM 649 C CA . ALA A 1 96 ? 12.694 17.107 8.591 1.00 31.06 96 ALA A CA 1
ATOM 650 C C . ALA A 1 96 ? 12.923 16.504 9.982 1.00 31.06 96 ALA A C 1
ATOM 652 O O . ALA A 1 96 ? 13.976 16.708 10.577 1.00 31.06 96 ALA A O 1
ATOM 653 N N . ALA A 1 97 ? 11.984 15.687 10.462 1.00 30.64 97 ALA A N 1
ATOM 654 C CA . ALA A 1 97 ? 12.331 14.571 11.335 1.00 30.64 97 ALA A CA 1
ATOM 655 C C . ALA A 1 97 ? 13.057 13.516 10.479 1.00 30.64 97 ALA A C 1
ATOM 657 O O . ALA A 1 97 ? 12.564 12.421 10.224 1.00 30.64 97 ALA A O 1
ATOM 658 N N . GLY A 1 98 ? 14.202 13.924 9.938 1.00 31.98 98 GLY A N 1
ATOM 659 C CA . GLY A 1 98 ? 15.269 13.063 9.489 1.00 31.98 98 GLY A CA 1
ATOM 660 C C . GLY A 1 98 ? 16.319 13.127 10.578 1.00 31.98 98 GLY A C 1
ATOM 661 O O . GLY A 1 98 ? 17.182 13.986 10.525 1.00 31.98 98 GLY A O 1
ATOM 662 N N . ASP A 1 99 ? 16.186 12.251 11.567 1.00 28.62 99 ASP A N 1
ATOM 663 C CA . ASP A 1 99 ? 17.307 11.766 12.360 1.00 28.62 99 ASP A CA 1
ATOM 664 C C . ASP A 1 99 ? 16.943 10.385 12.915 1.00 28.62 99 ASP A C 1
ATOM 666 O O . ASP A 1 99 ? 16.068 10.226 13.761 1.00 28.62 99 ASP A O 1
ATOM 670 N N . GLY A 1 100 ? 17.621 9.369 12.379 1.00 29.44 100 GLY A N 1
ATOM 671 C CA . GLY A 1 100 ? 17.923 8.131 13.090 1.00 29.44 100 GLY A CA 1
ATOM 672 C C . GLY A 1 100 ? 16.777 7.167 13.407 1.00 29.44 100 GLY A C 1
ATOM 673 O O . GLY A 1 100 ? 16.443 6.962 14.567 1.00 29.44 100 GLY A O 1
ATOM 674 N N . MET A 1 101 ? 16.351 6.380 12.417 1.00 25.69 101 MET A N 1
ATOM 675 C CA . MET A 1 101 ? 16.137 4.946 12.662 1.00 25.69 101 MET A CA 1
ATOM 676 C C . MET A 1 101 ? 16.957 4.139 11.653 1.00 25.69 101 MET A C 1
ATOM 678 O O . MET A 1 101 ? 16.464 3.549 10.696 1.00 25.69 101 MET A O 1
ATOM 682 N N . VAL A 1 102 ? 18.274 4.165 11.867 1.00 30.08 102 VAL A N 1
ATOM 683 C CA . VAL A 1 102 ? 19.218 3.208 11.286 1.00 30.08 102 VAL A CA 1
ATOM 684 C C . VAL A 1 102 ? 18.941 1.835 11.895 1.00 30.08 102 VAL A C 1
ATOM 686 O O . VAL A 1 102 ? 19.463 1.483 12.947 1.00 30.08 102 VAL A O 1
ATOM 689 N N . GLY A 1 103 ? 18.129 1.039 11.205 1.00 26.33 103 GLY A N 1
ATOM 690 C CA . GLY A 1 103 ? 18.123 -0.417 11.320 1.00 26.33 103 GLY A CA 1
ATOM 691 C C . GLY A 1 103 ? 19.159 -1.019 10.375 1.00 26.33 103 GLY A C 1
ATOM 692 O O . GLY A 1 103 ? 18.810 -1.781 9.479 1.00 26.33 103 GLY A O 1
ATOM 693 N N . GLY A 1 104 ? 20.424 -0.621 10.525 1.00 24.58 104 GLY A N 1
ATOM 694 C CA . GLY A 1 104 ? 21.540 -1.277 9.856 1.00 24.58 104 GLY A CA 1
ATOM 695 C C . GLY A 1 104 ? 21.765 -2.645 10.488 1.00 24.58 104 GLY A C 1
ATOM 696 O O . GLY A 1 104 ? 22.397 -2.747 11.535 1.00 24.58 104 GLY A O 1
ATOM 697 N N . ALA A 1 105 ? 21.260 -3.703 9.858 1.00 25.75 105 ALA A N 1
ATOM 698 C CA . ALA A 1 105 ? 21.811 -5.030 10.075 1.00 25.75 105 ALA A CA 1
ATOM 699 C C . ALA A 1 105 ? 23.165 -5.079 9.358 1.00 25.75 105 ALA A C 1
ATOM 701 O O . ALA A 1 105 ? 23.245 -5.048 8.131 1.00 25.75 105 ALA A O 1
ATOM 702 N N . VAL A 1 106 ? 24.231 -5.104 10.150 1.00 26.81 106 VAL A N 1
ATOM 703 C CA . VAL A 1 106 ? 25.592 -5.395 9.708 1.00 26.81 106 VAL A CA 1
ATOM 704 C C . VAL A 1 106 ? 25.634 -6.765 9.018 1.00 26.81 106 VAL A C 1
ATOM 706 O O . VAL A 1 106 ? 25.585 -7.803 9.667 1.00 26.81 106 VAL A O 1
ATOM 709 N N . ALA A 1 107 ? 25.747 -6.776 7.693 1.00 27.98 107 ALA A N 1
ATOM 710 C CA . ALA A 1 107 ? 26.343 -7.885 6.960 1.00 27.98 107 ALA A CA 1
ATOM 711 C C . ALA A 1 107 ? 27.688 -7.367 6.449 1.00 27.98 107 ALA A C 1
ATOM 713 O O . ALA A 1 107 ? 27.739 -6.551 5.531 1.00 27.98 107 ALA A O 1
ATOM 714 N N . GLY A 1 108 ? 28.756 -7.741 7.155 1.00 27.23 108 GLY A N 1
ATOM 715 C CA . GLY A 1 108 ? 30.117 -7.350 6.817 1.00 27.23 108 GLY A CA 1
ATOM 716 C C . GLY A 1 108 ? 30.541 -7.902 5.459 1.00 27.23 108 GLY A C 1
ATOM 717 O O . GLY A 1 108 ? 30.159 -9.009 5.079 1.00 27.23 108 GLY A O 1
ATOM 718 N N . ASP A 1 109 ? 31.361 -7.125 4.756 1.00 26.31 109 ASP A N 1
ATOM 719 C CA . ASP A 1 109 ? 32.147 -7.611 3.629 1.00 26.31 109 ASP A CA 1
ATOM 720 C C . ASP A 1 109 ? 33.028 -8.783 4.082 1.00 26.31 109 ASP A C 1
ATOM 722 O O . ASP A 1 109 ? 33.767 -8.692 5.064 1.00 26.31 109 ASP A O 1
ATOM 726 N N . GLY A 1 110 ? 32.955 -9.890 3.347 1.00 24.97 110 GLY A N 1
ATOM 727 C CA . GLY A 1 110 ? 33.734 -11.089 3.621 1.00 24.97 110 GLY A CA 1
ATOM 728 C C . GLY A 1 110 ? 33.594 -12.110 2.505 1.00 24.97 110 GLY A C 1
ATOM 729 O O . GLY A 1 110 ? 32.741 -12.991 2.541 1.00 24.97 110 GLY A O 1
ATOM 730 N N . VAL A 1 111 ? 34.447 -11.974 1.496 1.00 28.33 111 VAL A N 1
ATOM 731 C CA . VAL A 1 111 ? 34.767 -13.019 0.520 1.00 28.33 111 VAL A CA 1
ATOM 732 C C . VAL A 1 111 ? 35.197 -14.305 1.258 1.00 28.33 111 VAL A C 1
ATOM 734 O O . VAL A 1 111 ? 36.097 -14.243 2.083 1.00 28.33 111 VAL A O 1
ATOM 737 N N . MET A 1 112 ? 34.540 -15.429 0.932 1.00 24.47 112 MET A N 1
ATOM 738 C CA . MET A 1 112 ? 34.962 -16.851 0.980 1.00 24.47 112 MET A CA 1
ATOM 739 C C . MET A 1 112 ? 35.925 -17.316 2.105 1.00 24.47 112 MET A C 1
ATOM 741 O O . MET A 1 112 ? 37.102 -16.980 2.049 1.00 24.47 112 MET A O 1
ATOM 745 N N . ASP A 1 113 ? 35.471 -18.185 3.031 1.00 26.75 113 ASP A N 1
ATOM 746 C CA . ASP A 1 113 ? 35.885 -19.611 3.194 1.00 26.75 113 ASP A CA 1
ATOM 747 C C . ASP A 1 113 ? 35.389 -20.244 4.537 1.00 26.75 113 ASP A C 1
ATOM 749 O O . ASP A 1 113 ? 35.277 -19.566 5.552 1.00 26.75 113 ASP A O 1
ATOM 753 N N . GLY A 1 114 ? 35.092 -21.554 4.511 1.00 24.09 114 GLY A N 1
ATOM 754 C CA . GLY A 1 114 ? 35.123 -22.579 5.584 1.00 24.09 114 GLY A CA 1
ATOM 755 C C . GLY A 1 114 ? 34.615 -22.388 7.042 1.00 24.09 114 GLY A C 1
ATOM 756 O O . GLY A 1 114 ? 35.225 -21.700 7.845 1.00 24.09 114 GLY A O 1
ATOM 757 N N . ALA A 1 115 ? 33.681 -23.283 7.428 1.00 25.30 115 ALA A N 1
ATOM 758 C CA . ALA A 1 115 ? 33.601 -24.048 8.703 1.00 25.30 115 ALA A CA 1
ATOM 759 C C . ALA A 1 115 ? 32.800 -23.555 9.957 1.00 25.30 115 ALA A C 1
ATOM 761 O O . ALA A 1 115 ? 33.181 -22.646 10.677 1.00 25.30 115 ALA A O 1
ATOM 762 N N . ALA A 1 116 ? 31.759 -24.353 10.270 1.00 25.11 116 ALA A N 1
ATOM 763 C CA . ALA A 1 116 ? 31.342 -24.945 11.566 1.00 25.11 116 ALA A CA 1
ATOM 764 C C . ALA A 1 116 ? 30.935 -24.113 12.824 1.00 25.11 116 ALA A C 1
ATOM 766 O O . ALA A 1 116 ? 31.758 -23.644 13.596 1.00 25.11 116 ALA A O 1
ATOM 767 N N . VAL A 1 117 ? 29.615 -24.144 13.093 1.00 25.52 117 VAL A N 1
ATOM 768 C CA . VAL A 1 117 ? 28.838 -24.484 14.327 1.00 25.52 117 VAL A CA 1
ATOM 769 C C . VAL A 1 117 ? 29.440 -24.338 15.749 1.00 25.52 117 VAL A C 1
ATOM 771 O O . VAL A 1 117 ? 30.347 -25.079 16.117 1.00 25.52 117 VAL A O 1
ATOM 774 N N . ARG A 1 118 ? 28.726 -23.578 16.614 1.00 25.47 118 ARG A N 1
ATOM 775 C CA . ARG A 1 118 ? 28.206 -23.854 18.004 1.00 25.47 118 ARG A CA 1
ATOM 776 C C . ARG A 1 118 ? 27.943 -22.492 18.695 1.00 25.47 118 ARG A C 1
ATOM 778 O O . ARG A 1 118 ? 28.728 -21.585 18.487 1.00 25.47 118 ARG A O 1
ATOM 785 N N . GLY A 1 119 ? 26.912 -22.192 19.494 1.00 24.50 119 GLY A N 1
ATOM 786 C CA . GLY A 1 119 ? 25.947 -22.953 20.299 1.00 24.50 119 GLY A CA 1
ATOM 787 C C . GLY A 1 119 ? 26.125 -22.595 21.791 1.00 24.50 119 GLY A C 1
ATOM 788 O O . GLY A 1 119 ? 27.191 -22.912 22.301 1.00 24.50 119 GLY A O 1
ATOM 789 N N . VAL A 1 120 ? 25.129 -21.957 22.449 1.00 26.33 120 VAL A N 1
ATOM 790 C CA . VAL A 1 120 ? 24.828 -21.868 23.923 1.00 26.33 120 VAL A CA 1
ATOM 791 C C . VAL A 1 120 ? 23.804 -20.720 24.141 1.00 26.33 120 VAL A C 1
ATOM 793 O O . VAL A 1 120 ? 24.038 -19.624 23.651 1.00 26.33 120 VAL A O 1
ATOM 796 N N . ALA A 1 121 ? 22.544 -20.956 24.560 1.00 26.03 121 ALA A N 1
ATOM 797 C CA . ALA A 1 121 ? 22.001 -21.150 25.931 1.00 26.03 121 ALA A CA 1
ATOM 798 C C . ALA A 1 121 ? 22.275 -19.951 26.877 1.00 26.03 121 ALA A C 1
ATOM 800 O O . ALA A 1 121 ? 23.393 -19.469 26.915 1.00 26.03 121 ALA A O 1
ATOM 801 N N . GLY A 1 122 ? 21.380 -19.398 27.701 1.00 24.25 122 GLY A N 1
ATOM 802 C CA . GLY A 1 122 ? 20.002 -19.670 28.116 1.00 24.25 122 GLY A CA 1
ATOM 803 C C . GLY A 1 122 ? 19.665 -18.788 29.349 1.00 24.25 122 GLY A C 1
ATOM 804 O O . GLY A 1 122 ? 20.564 -18.173 29.916 1.00 24.25 122 GLY A O 1
ATOM 805 N N . GLY A 1 123 ? 18.393 -18.783 29.781 1.00 25.94 123 GLY A N 1
ATOM 806 C CA . GLY A 1 123 ? 17.907 -18.274 31.087 1.00 25.94 123 GLY A CA 1
ATOM 807 C C . GLY A 1 123 ? 17.314 -16.853 31.055 1.00 25.94 123 GLY A C 1
ATOM 808 O O . GLY A 1 123 ? 17.904 -15.964 30.466 1.00 25.94 123 GLY A O 1
ATOM 809 N N . GLY A 1 124 ? 16.158 -16.518 31.640 1.00 24.08 124 GLY A N 1
ATOM 810 C CA . GLY A 1 124 ? 15.239 -17.223 32.542 1.00 24.08 124 GLY A CA 1
ATOM 811 C C . GLY A 1 124 ? 14.750 -16.278 33.665 1.00 24.08 124 GLY A C 1
ATOM 812 O O . GLY A 1 124 ? 15.572 -15.579 34.242 1.00 24.08 124 GLY A O 1
ATOM 813 N N . ALA A 1 125 ? 13.444 -16.349 33.993 1.00 25.42 125 ALA A N 1
ATOM 814 C CA . ALA A 1 125 ? 12.691 -15.745 35.127 1.00 25.42 125 ALA A CA 1
ATOM 815 C C . ALA A 1 125 ? 12.271 -14.249 34.991 1.00 25.42 125 ALA A C 1
ATOM 817 O O . ALA A 1 125 ? 13.118 -13.402 34.754 1.00 25.42 125 ALA A O 1
ATOM 818 N N . SER A 1 126 ? 10.989 -13.817 35.015 1.00 25.92 126 SER A N 1
ATOM 819 C CA . SER A 1 126 ? 9.823 -14.063 35.917 1.00 25.92 126 SER A CA 1
ATOM 820 C C . SER A 1 126 ? 10.088 -13.537 37.351 1.00 25.92 126 SER A C 1
ATOM 822 O O . SER A 1 126 ? 11.128 -13.861 37.903 1.00 25.92 126 SER A O 1
ATOM 824 N N . ALA A 1 127 ? 9.261 -12.762 38.073 1.00 28.36 127 ALA A N 1
ATOM 825 C CA . ALA A 1 127 ? 7.820 -12.491 38.048 1.00 28.36 127 ALA A CA 1
ATOM 826 C C . ALA A 1 127 ? 7.430 -11.414 39.113 1.00 28.36 127 ALA A C 1
ATOM 828 O O . ALA A 1 127 ? 8.242 -11.129 39.993 1.00 28.36 127 ALA A O 1
ATOM 829 N N . ARG A 1 128 ? 6.126 -11.047 39.127 1.00 27.11 128 ARG A N 1
ATOM 830 C CA . ARG A 1 128 ? 5.261 -10.564 40.253 1.00 27.11 128 ARG A CA 1
ATOM 831 C C . ARG A 1 128 ? 5.283 -9.063 40.602 1.00 27.11 128 ARG A C 1
ATOM 833 O O . ARG A 1 128 ? 6.331 -8.450 40.515 1.00 27.11 128 ARG A O 1
ATOM 840 N N . SER A 1 129 ? 4.240 -8.428 41.159 1.00 26.23 129 SER A N 1
ATOM 841 C CA . SER A 1 129 ? 2.753 -8.521 41.210 1.00 26.23 129 SER A CA 1
ATOM 842 C C . SER A 1 129 ? 2.260 -7.483 42.255 1.00 26.23 129 SER A C 1
ATOM 844 O O . SER A 1 129 ? 3.065 -7.112 43.104 1.00 26.23 129 SER A O 1
ATOM 846 N N . ALA A 1 130 ? 0.939 -7.223 42.302 1.00 28.55 130 ALA A N 1
ATOM 847 C CA . ALA A 1 130 ? 0.118 -6.542 43.343 1.00 28.55 130 ALA A CA 1
ATOM 848 C C . ALA A 1 130 ? -0.150 -5.033 43.091 1.00 28.55 130 ALA A C 1
ATOM 850 O O . ALA A 1 130 ? 0.800 -4.280 42.923 1.00 28.55 130 ALA A O 1
ATOM 851 N N . ALA A 1 131 ? -1.393 -4.569 42.838 1.00 26.83 131 ALA A N 1
ATOM 852 C CA . ALA A 1 131 ? -2.619 -4.518 43.686 1.00 26.83 131 ALA A CA 1
ATOM 853 C C . ALA A 1 131 ? -2.489 -3.458 44.814 1.00 26.83 131 ALA A C 1
ATOM 855 O O . ALA A 1 131 ? -1.427 -3.401 45.418 1.00 26.83 131 ALA A O 1
ATOM 856 N N . SER A 1 132 ? -3.457 -2.605 45.187 1.00 28.70 132 SER A N 1
ATOM 857 C CA . SER A 1 132 ? -4.890 -2.413 44.875 1.00 28.70 132 SER A CA 1
ATOM 858 C C . SER A 1 132 ? -5.420 -1.099 45.533 1.00 28.70 132 SER A C 1
ATOM 860 O O . SER A 1 132 ? -4.704 -0.509 46.338 1.00 28.70 132 SER A O 1
ATOM 862 N N . ASP A 1 133 ? -6.684 -0.731 45.221 1.00 26.89 133 ASP A N 1
ATOM 863 C CA . ASP A 1 133 ? -7.686 0.046 46.019 1.00 26.89 133 ASP A CA 1
ATOM 864 C C . ASP A 1 133 ? -7.514 1.585 46.188 1.00 26.89 133 ASP A C 1
ATOM 866 O O . ASP A 1 133 ? -6.411 2.069 46.379 1.00 26.89 133 ASP A O 1
ATOM 870 N N . GLY A 1 134 ? -8.526 2.476 46.189 1.00 25.98 134 GLY A N 1
ATOM 871 C CA . GLY A 1 134 ? -9.987 2.420 46.024 1.00 25.98 134 GLY A CA 1
ATOM 872 C C . GLY A 1 134 ? -10.681 3.723 46.534 1.00 25.98 134 GLY A C 1
ATOM 873 O O . GLY A 1 134 ? -10.200 4.332 47.481 1.00 25.98 134 GLY A O 1
ATOM 874 N N . VAL A 1 135 ? -11.844 4.065 45.937 1.00 26.36 135 VAL A N 1
ATOM 875 C CA . VAL A 1 135 ? -13.084 4.667 46.530 1.00 26.36 135 VAL A CA 1
ATOM 876 C C . VAL A 1 135 ? -13.308 6.205 46.730 1.00 26.36 135 VAL A C 1
ATOM 878 O O . VAL A 1 135 ? -12.608 6.863 47.489 1.00 26.36 135 VAL A O 1
ATOM 881 N N . ALA A 1 136 ? -14.471 6.646 46.180 1.00 25.89 136 ALA A N 1
ATOM 882 C CA . ALA A 1 136 ? -15.457 7.710 46.544 1.00 25.89 136 ALA A CA 1
ATOM 883 C C . ALA A 1 136 ? -15.087 9.211 46.443 1.00 25.89 136 ALA A C 1
ATOM 885 O O . ALA A 1 136 ? -13.986 9.604 46.779 1.00 25.89 136 ALA A O 1
ATOM 886 N N . GLY A 1 137 ? -15.975 10.155 46.087 1.00 22.14 137 GLY A N 1
ATOM 887 C CA . GLY A 1 137 ? -17.403 10.149 45.737 1.00 22.14 137 GLY A CA 1
ATOM 888 C C . GLY A 1 137 ? -18.038 11.545 45.961 1.00 22.14 137 GLY A C 1
ATOM 889 O O . GLY A 1 137 ? -17.675 12.221 46.916 1.00 22.14 137 GLY A O 1
ATOM 890 N N . GLY A 1 138 ? -19.026 11.929 45.133 1.00 21.80 138 GLY A N 1
ATOM 891 C CA . GLY A 1 138 ? -20.163 12.795 45.512 1.00 21.80 138 GLY A CA 1
ATOM 892 C C . GLY A 1 138 ? -20.158 14.296 45.146 1.00 21.80 138 GLY A C 1
ATOM 893 O O . GLY A 1 138 ? -19.260 15.034 45.531 1.00 21.80 138 GLY A O 1
ATOM 894 N N . GLY A 1 139 ? -21.279 14.766 44.566 1.00 22.20 139 GLY A N 1
ATOM 895 C CA . GLY A 1 139 ? -21.865 16.079 44.907 1.00 22.20 139 GLY A CA 1
ATOM 896 C C . GLY A 1 139 ? -22.301 16.998 43.754 1.00 22.20 139 GLY A C 1
ATOM 897 O O . GLY A 1 139 ? -21.476 17.615 43.100 1.00 22.20 139 GLY A O 1
ATOM 898 N N . ALA A 1 140 ? -23.617 17.149 43.579 1.00 22.25 140 ALA A N 1
ATOM 899 C CA . ALA A 1 140 ? -24.321 17.970 42.586 1.00 22.25 140 ALA A CA 1
ATOM 900 C C . ALA A 1 140 ? -24.322 19.500 42.847 1.00 22.25 140 ALA A C 1
ATOM 902 O O . ALA A 1 140 ? -24.229 19.928 43.995 1.00 22.25 140 ALA A O 1
ATOM 903 N N . SER A 1 141 ? -24.608 20.323 41.819 1.00 23.97 141 SER A N 1
ATOM 904 C CA . SER A 1 141 ? -25.897 21.055 41.650 1.00 23.97 141 SER A CA 1
ATOM 905 C C . SER A 1 141 ? -25.843 22.373 40.830 1.00 23.97 141 SER A C 1
ATOM 907 O O . SER A 1 141 ? -25.027 23.249 41.072 1.00 23.97 141 SER A O 1
ATOM 909 N N . ALA A 1 142 ? -26.815 22.473 39.906 1.00 24.20 142 ALA A N 1
ATOM 910 C CA . ALA A 1 142 ? -27.765 23.570 39.616 1.00 24.20 142 ALA A CA 1
ATOM 911 C C . ALA A 1 142 ? -27.372 24.973 39.062 1.00 24.20 142 ALA A C 1
ATOM 913 O O . ALA A 1 142 ? -26.714 25.770 39.718 1.00 24.20 142 ALA A O 1
ATOM 914 N N . GLY A 1 143 ? -28.072 25.324 37.959 1.00 22.38 143 GLY A N 1
ATOM 915 C CA . GLY A 1 143 ? -28.667 26.646 37.643 1.00 22.38 143 GLY A CA 1
ATOM 916 C C . GLY A 1 143 ? -27.851 27.562 36.714 1.00 22.38 143 GLY A C 1
ATOM 917 O O . GLY A 1 143 ? -26.644 27.636 36.848 1.00 22.38 143 GLY A O 1
ATOM 918 N N . SER A 1 144 ? -28.389 28.365 35.789 1.00 24.16 144 SER A N 1
ATOM 919 C CA . SER A 1 144 ? -29.742 28.670 35.295 1.00 24.16 144 SER A CA 1
ATOM 920 C C . SER A 1 144 ? -29.605 29.759 34.201 1.00 24.16 144 SER A C 1
ATOM 922 O O . SER A 1 144 ? -28.740 30.618 34.335 1.00 24.16 144 SER A O 1
ATOM 924 N N . ALA A 1 145 ? -30.556 29.786 33.250 1.00 24.88 145 ALA A N 1
ATOM 925 C CA . ALA A 1 145 ? -30.993 30.909 32.390 1.00 24.88 145 ALA A CA 1
ATOM 926 C C . ALA A 1 145 ? -30.122 31.325 31.183 1.00 24.88 145 ALA A C 1
ATOM 928 O O . ALA A 1 145 ? -28.906 31.347 31.266 1.00 24.88 145 ALA A O 1
ATOM 929 N N . ALA A 1 146 ? -30.646 31.820 30.057 1.00 24.88 146 ALA A N 1
ATOM 930 C CA . ALA A 1 146 ? -31.923 31.745 29.327 1.00 24.88 146 ALA A CA 1
ATOM 931 C C . ALA A 1 146 ? -31.750 32.673 28.101 1.00 24.88 146 ALA A C 1
ATOM 933 O O . ALA A 1 146 ? -31.213 33.767 28.269 1.00 24.88 146 ALA A O 1
ATOM 934 N N . CYS A 1 147 ? -32.254 32.302 26.920 1.00 23.64 147 CYS A N 1
ATOM 935 C CA . CYS A 1 147 ? -32.867 33.254 25.981 1.00 23.64 147 CYS A CA 1
ATOM 936 C C . CYS A 1 147 ? -33.714 32.543 24.908 1.00 23.64 147 CYS A C 1
ATOM 938 O O . CYS A 1 147 ? -33.319 31.529 24.335 1.00 23.64 147 CYS A O 1
ATOM 940 N N . ASP A 1 148 ? -34.907 33.108 24.711 1.00 23.47 148 ASP A N 1
ATOM 941 C CA . ASP A 1 148 ? -36.005 32.747 23.805 1.00 23.47 148 ASP A CA 1
ATOM 942 C C . ASP A 1 148 ? -35.592 32.737 22.317 1.00 23.47 148 ASP A C 1
ATOM 944 O O . ASP A 1 148 ? -34.776 33.550 21.895 1.00 23.47 148 ASP A O 1
ATOM 948 N N . GLY A 1 149 ? -36.037 31.781 21.490 1.00 23.77 149 GLY A N 1
ATOM 949 C CA . GLY A 1 149 ? -37.276 31.832 20.685 1.00 23.77 149 GLY A CA 1
ATOM 950 C C . GLY A 1 149 ? -36.917 32.061 19.200 1.00 23.77 149 GLY A C 1
ATOM 951 O O . GLY A 1 149 ? -36.252 33.035 18.880 1.00 23.77 149 GLY A O 1
ATOM 952 N N . VAL A 1 150 ? -37.203 31.159 18.250 1.00 30.56 150 VAL A N 1
ATOM 953 C CA . VAL A 1 150 ? -38.436 31.117 17.433 1.00 30.56 150 VAL A CA 1
ATOM 954 C C . VAL A 1 150 ? -38.473 29.814 16.595 1.00 30.56 150 VAL A C 1
ATOM 956 O O . VAL A 1 150 ? -37.457 29.289 16.153 1.00 30.56 150 VAL A O 1
ATOM 959 N N . VAL A 1 151 ? -39.703 29.335 16.409 1.00 27.34 151 VAL A N 1
ATOM 960 C CA . VAL A 1 151 ? -40.252 28.143 15.736 1.00 27.34 151 VAL A CA 1
ATOM 961 C C . VAL A 1 151 ? -39.810 27.809 14.295 1.00 27.34 151 VAL A C 1
ATOM 963 O O . VAL A 1 151 ? -39.750 28.682 13.437 1.00 27.34 151 VAL A O 1
ATOM 966 N N . GLY A 1 152 ? -39.750 26.495 14.002 1.00 22.78 152 GLY A N 1
ATOM 967 C CA . GLY A 1 152 ? -40.334 25.922 12.773 1.00 22.78 152 GLY A CA 1
ATOM 968 C C . GLY A 1 152 ? -39.527 24.843 12.032 1.00 22.78 152 GLY A C 1
ATOM 969 O O . GLY A 1 152 ? -38.787 25.173 11.115 1.00 22.78 152 GLY A O 1
ATOM 970 N N . GLY A 1 153 ? -39.758 23.554 12.333 1.00 25.67 153 GLY A N 1
ATOM 971 C CA . GLY A 1 153 ? -39.397 22.439 11.435 1.00 25.67 153 GLY A CA 1
ATOM 972 C C . GLY A 1 153 ? -39.070 21.118 12.138 1.00 25.67 153 GLY A C 1
ATOM 973 O O . GLY A 1 153 ? -37.932 20.882 12.525 1.00 25.67 153 GLY A O 1
ATOM 974 N N . ALA A 1 154 ? -40.070 20.254 12.308 1.00 28.20 154 ALA A N 1
ATOM 975 C CA . ALA A 1 154 ? -39.966 18.984 13.020 1.00 28.20 154 ALA A CA 1
ATOM 976 C C . ALA A 1 154 ? -39.106 17.922 12.298 1.00 28.20 154 ALA A C 1
ATOM 978 O O . ALA A 1 154 ? -39.382 17.541 11.166 1.00 28.20 154 ALA A O 1
ATOM 979 N N . ALA A 1 155 ? -38.108 17.440 13.042 1.00 28.91 155 ALA A N 1
ATOM 980 C CA . ALA A 1 155 ? -37.666 16.058 13.236 1.00 28.91 155 ALA A CA 1
ATOM 981 C C . ALA A 1 155 ? -37.633 15.065 12.052 1.00 28.91 155 ALA A C 1
ATOM 983 O O . ALA A 1 155 ? -38.644 14.495 11.653 1.00 28.91 155 ALA A O 1
ATOM 984 N N . ALA A 1 156 ? -36.408 14.635 11.737 1.00 32.81 156 ALA A N 1
ATOM 985 C CA . ALA A 1 156 ? -36.057 13.220 11.849 1.00 32.81 156 ALA A CA 1
ATOM 986 C C . ALA A 1 156 ? -34.810 13.100 12.740 1.00 32.81 156 ALA A C 1
ATOM 988 O O . ALA A 1 156 ? -33.679 13.277 12.294 1.00 32.81 156 ALA A O 1
ATOM 989 N N . GLY A 1 157 ? -35.034 12.855 14.033 1.00 35.62 157 GLY A N 1
ATOM 990 C CA . GLY A 1 157 ? -33.996 12.384 14.940 1.00 35.62 157 GLY A CA 1
ATOM 991 C C . GLY A 1 157 ? -33.683 10.921 14.626 1.00 35.62 157 GLY A C 1
ATOM 992 O O . GLY A 1 157 ? -34.568 10.072 14.698 1.00 35.62 157 GLY A O 1
ATOM 993 N N . GLY A 1 158 ? -32.429 10.644 14.274 1.00 27.25 158 GLY A N 1
ATOM 994 C CA . GLY A 1 158 ? -31.860 9.308 14.104 1.00 27.25 158 GLY A CA 1
ATOM 995 C C . GLY A 1 158 ? -30.484 9.290 14.767 1.00 27.25 158 GLY A C 1
ATOM 996 O O . GLY A 1 158 ? -29.695 10.207 14.573 1.00 27.25 158 GLY A O 1
ATOM 997 N N . GLY A 1 159 ? -30.243 8.310 15.634 1.00 31.20 159 GLY A N 1
ATOM 998 C CA . GLY A 1 159 ? -29.232 8.364 16.690 1.00 31.20 159 GLY A CA 1
ATOM 999 C C . GLY A 1 159 ? -27.783 8.601 16.252 1.00 31.20 159 GLY A C 1
ATOM 1000 O O . GLY A 1 159 ? -27.253 7.945 15.358 1.00 31.20 159 GLY A O 1
ATOM 1001 N N . VAL A 1 160 ? -27.098 9.441 17.028 1.00 43.69 160 VAL A N 1
ATOM 1002 C CA . VAL A 1 160 ? -25.635 9.637 17.029 1.00 43.69 160 VAL A CA 1
ATOM 1003 C C . VAL A 1 160 ? -24.876 8.324 17.335 1.00 43.69 160 VAL A C 1
ATOM 1005 O O . VAL A 1 160 ? -23.699 8.188 17.026 1.00 43.69 160 VAL A O 1
ATOM 1008 N N . ALA A 1 161 ? -25.577 7.306 17.848 1.00 47.75 161 ALA A N 1
ATOM 1009 C CA . ALA A 1 161 ? -25.063 5.958 18.092 1.00 47.75 161 ALA A CA 1
ATOM 1010 C C . ALA A 1 161 ? -24.821 5.114 16.815 1.00 47.75 161 ALA A C 1
ATOM 1012 O O . ALA A 1 161 ? -24.163 4.081 16.893 1.00 47.75 161 ALA A O 1
ATOM 1013 N N . GLY A 1 162 ? -25.324 5.530 15.642 1.00 56.12 162 GLY A N 1
ATOM 1014 C CA . GLY A 1 162 ? -25.142 4.793 14.380 1.00 56.12 162 GLY A CA 1
ATOM 1015 C C . GLY A 1 162 ? -23.896 5.193 13.579 1.00 56.12 162 GLY A C 1
ATOM 1016 O O . GLY A 1 162 ? -23.276 4.347 12.937 1.00 56.12 162 GLY A O 1
ATOM 1017 N N . GLY A 1 163 ? -23.504 6.471 13.637 1.00 73.88 163 GLY A N 1
ATOM 1018 C CA . GLY A 1 163 ? -22.409 7.021 12.828 1.00 73.88 163 GLY A CA 1
ATOM 1019 C C . GLY A 1 163 ? -21.024 6.552 13.275 1.00 73.88 163 GLY A C 1
ATOM 1020 O O . GLY A 1 163 ? -20.249 6.066 12.455 1.00 73.88 163 GLY A O 1
ATOM 1021 N N . GLY A 1 164 ? -20.741 6.612 14.581 1.00 83.06 164 GLY A N 1
ATOM 1022 C CA . GLY A 1 164 ? -19.449 6.181 15.127 1.00 83.06 164 GLY A CA 1
ATOM 1023 C C . GLY A 1 164 ? -19.210 4.674 15.001 1.00 83.06 164 GLY A C 1
ATOM 1024 O O . GLY A 1 164 ? -18.099 4.246 14.697 1.00 83.06 164 GLY A O 1
ATOM 1025 N N . GLY A 1 165 ? -20.265 3.862 15.141 1.00 85.62 165 GLY A N 1
ATOM 1026 C CA . GLY A 1 165 ? -20.196 2.417 14.902 1.00 85.62 165 GLY A CA 1
ATOM 1027 C C . GLY A 1 165 ? -19.883 2.076 13.442 1.00 85.62 165 GLY A C 1
ATOM 1028 O O . GLY A 1 165 ? -19.007 1.252 13.177 1.00 85.62 165 GLY A O 1
ATOM 1029 N N . ALA A 1 166 ? -20.538 2.752 12.491 1.00 87.38 166 ALA A N 1
ATOM 1030 C CA . ALA A 1 166 ? -20.253 2.596 11.065 1.00 87.38 166 ALA A CA 1
ATOM 1031 C C . ALA A 1 166 ? -18.835 3.072 10.699 1.00 87.38 166 ALA A C 1
ATOM 1033 O O . ALA A 1 166 ? -18.134 2.389 9.954 1.00 87.38 166 ALA A O 1
ATOM 1034 N N . ALA A 1 167 ? -18.377 4.192 11.267 1.00 90.12 167 ALA A N 1
ATOM 1035 C CA . ALA A 1 167 ? -17.020 4.696 11.067 1.00 90.12 167 ALA A CA 1
ATOM 1036 C C . ALA A 1 167 ? -15.958 3.727 11.611 1.00 90.12 167 ALA A C 1
ATOM 1038 O O . ALA A 1 167 ? -14.981 3.427 10.925 1.00 90.12 167 ALA A O 1
ATOM 1039 N N . ARG A 1 168 ? -16.188 3.153 12.800 1.00 89.50 168 ARG A N 1
ATOM 1040 C CA . ARG A 1 168 ? -15.326 2.112 13.373 1.00 89.50 168 ARG A CA 1
ATOM 1041 C C . ARG A 1 168 ? -15.271 0.869 12.485 1.00 89.50 168 ARG A C 1
ATOM 1043 O O . ARG A 1 168 ? -14.185 0.351 12.241 1.00 89.50 168 ARG A O 1
ATOM 1050 N N . ALA A 1 169 ? -16.412 0.412 11.970 1.00 89.25 169 ALA A N 1
ATOM 1051 C CA . ALA A 1 169 ? -16.455 -0.714 11.039 1.00 89.25 169 ALA A CA 1
ATOM 1052 C C . ALA A 1 169 ? -15.679 -0.416 9.743 1.00 89.25 169 ALA A C 1
ATOM 1054 O O . ALA A 1 169 ? -14.905 -1.255 9.284 1.00 89.25 169 ALA A O 1
ATOM 1055 N N . ALA A 1 170 ? -15.811 0.795 9.193 1.00 90.88 170 ALA A N 1
ATOM 1056 C CA . ALA A 1 170 ? -15.052 1.223 8.021 1.00 90.88 170 ALA A CA 1
ATOM 1057 C C . ALA A 1 170 ? -13.536 1.261 8.290 1.00 90.88 170 ALA A C 1
ATOM 1059 O O . ALA A 1 170 ? -12.767 0.785 7.458 1.00 90.88 170 ALA A O 1
ATOM 1060 N N . LEU A 1 171 ? -13.093 1.748 9.457 1.00 92.44 171 LEU A N 1
ATOM 1061 C CA . LEU A 1 171 ? -11.677 1.726 9.855 1.00 92.44 171 LEU A CA 1
ATOM 1062 C C . LEU A 1 171 ? -11.113 0.301 9.893 1.00 92.44 171 LEU A C 1
ATOM 1064 O O . LEU A 1 171 ? -10.018 0.074 9.381 1.00 92.44 171 LEU A O 1
ATOM 1068 N N . VAL A 1 172 ? -11.866 -0.662 10.438 1.00 92.06 172 VAL A N 1
ATOM 1069 C CA . VAL A 1 172 ? -11.467 -2.083 10.444 1.00 92.06 172 VAL A CA 1
ATOM 1070 C C . VAL A 1 172 ? -11.292 -2.597 9.017 1.00 92.06 172 VAL A C 1
ATOM 1072 O O . VAL A 1 172 ? -10.273 -3.210 8.704 1.00 92.06 172 VAL A O 1
ATOM 1075 N N . VAL A 1 173 ? -12.254 -2.318 8.135 1.00 93.50 173 VAL A N 1
ATOM 1076 C CA . VAL A 1 173 ? -12.195 -2.740 6.730 1.00 93.50 173 VAL A CA 1
ATOM 1077 C C . VAL A 1 173 ? -10.981 -2.140 6.017 1.00 93.50 173 VAL A C 1
ATOM 1079 O O . VAL A 1 173 ? -10.230 -2.869 5.370 1.00 93.50 173 VAL A O 1
ATOM 1082 N N . LEU A 1 174 ? -10.738 -0.835 6.167 1.00 93.94 174 LEU A N 1
ATOM 1083 C CA . LEU A 1 174 ? -9.592 -0.169 5.542 1.00 93.94 174 LEU A CA 1
ATOM 1084 C C . LEU A 1 174 ? -8.254 -0.707 6.059 1.00 93.94 174 LEU A C 1
ATOM 1086 O O . LEU A 1 174 ? -7.337 -0.929 5.265 1.00 93.94 174 LEU A O 1
ATOM 1090 N N . ALA A 1 175 ? -8.142 -0.946 7.367 1.00 94.94 175 ALA A N 1
ATOM 1091 C CA . ALA A 1 175 ? -6.928 -1.480 7.971 1.00 94.94 175 ALA A CA 1
ATOM 1092 C C . ALA A 1 175 ? -6.623 -2.908 7.486 1.00 94.94 175 ALA A C 1
ATOM 1094 O O . ALA A 1 175 ? -5.470 -3.213 7.176 1.00 94.94 175 ALA A O 1
ATOM 1095 N N . ARG A 1 176 ? -7.651 -3.757 7.337 1.00 95.88 176 ARG A N 1
ATOM 1096 C CA . ARG A 1 176 ? -7.505 -5.106 6.765 1.00 95.88 176 ARG A CA 1
ATOM 1097 C C . ARG A 1 176 ? -7.007 -5.058 5.325 1.00 95.88 176 ARG A C 1
ATOM 1099 O O . ARG A 1 176 ? -5.976 -5.654 5.038 1.00 95.88 176 ARG A O 1
ATOM 1106 N N . VAL A 1 177 ? -7.642 -4.258 4.461 1.00 96.81 177 VAL A N 1
ATOM 1107 C CA . VAL A 1 177 ? -7.208 -4.092 3.059 1.00 96.81 177 VAL A CA 1
ATOM 1108 C C . VAL A 1 177 ? -5.753 -3.624 2.971 1.00 96.81 177 VAL A C 1
ATOM 1110 O O . VAL A 1 177 ? -5.001 -4.090 2.116 1.00 96.81 177 VAL A O 1
ATOM 1113 N N . TYR A 1 178 ? -5.335 -2.716 3.856 1.00 96.12 178 TYR A N 1
ATOM 1114 C CA . TYR A 1 178 ? -3.958 -2.228 3.897 1.00 96.12 178 TYR A CA 1
ATOM 1115 C C . TYR A 1 178 ? -2.948 -3.339 4.220 1.00 96.12 178 TYR A C 1
ATOM 1117 O O . TYR A 1 178 ? -1.934 -3.480 3.532 1.00 96.12 178 TYR A O 1
ATOM 1125 N N . VAL A 1 179 ? -3.228 -4.148 5.247 1.00 96.56 179 VAL A N 1
ATOM 1126 C CA . VAL A 1 179 ? -2.363 -5.266 5.651 1.00 96.56 179 VAL A CA 1
ATOM 1127 C C . VAL A 1 179 ? -2.387 -6.397 4.622 1.00 96.56 179 VAL A C 1
ATOM 1129 O O . VAL A 1 179 ? -1.335 -6.958 4.316 1.00 96.56 179 VAL A O 1
ATOM 1132 N N . GLU A 1 180 ? -3.546 -6.717 4.046 1.00 96.94 180 GLU A N 1
ATOM 1133 C CA . GLU A 1 180 ? -3.671 -7.707 2.971 1.00 96.94 180 GLU A CA 1
ATOM 1134 C C . GLU A 1 180 ? -2.859 -7.302 1.744 1.00 96.94 180 GLU A C 1
ATOM 1136 O O . GLU A 1 180 ? -2.064 -8.100 1.253 1.00 96.94 180 GLU A O 1
ATOM 1141 N N . PHE A 1 181 ? -2.954 -6.044 1.308 1.00 97.56 181 PHE A N 1
ATOM 1142 C CA . PHE A 1 181 ? -2.151 -5.539 0.196 1.00 97.56 181 PHE A CA 1
ATOM 1143 C C . PHE A 1 181 ? -0.646 -5.719 0.449 1.00 97.56 181 PHE A C 1
ATOM 1145 O O . PHE A 1 181 ? 0.083 -6.168 -0.437 1.00 97.56 181 PHE A O 1
ATOM 1152 N N . ALA A 1 182 ? -0.177 -5.425 1.666 1.00 97.12 182 ALA A N 1
ATOM 1153 C CA . ALA A 1 182 ? 1.225 -5.602 2.041 1.00 97.12 182 ALA A CA 1
ATOM 1154 C C . ALA A 1 182 ? 1.674 -7.074 2.010 1.00 97.12 182 ALA A C 1
ATOM 1156 O O . ALA A 1 182 ? 2.821 -7.363 1.671 1.00 97.12 182 ALA A O 1
ATOM 1157 N N . ARG A 1 183 ? 0.777 -8.009 2.345 1.00 96.25 183 ARG A N 1
ATOM 1158 C CA . ARG A 1 183 ? 1.038 -9.457 2.308 1.00 96.25 183 ARG A CA 1
ATOM 1159 C C . ARG A 1 183 ? 1.009 -10.021 0.892 1.00 96.25 183 ARG A C 1
ATOM 1161 O O . ARG A 1 183 ? 1.833 -10.868 0.563 1.00 96.25 183 ARG A O 1
ATOM 1168 N N . GLU A 1 184 ? 0.067 -9.574 0.072 1.00 96.88 184 GLU A N 1
ATOM 1169 C CA . GLU A 1 184 ? -0.099 -10.040 -1.306 1.00 96.88 184 GLU A CA 1
ATOM 1170 C C . GLU A 1 184 ? 0.982 -9.494 -2.237 1.00 96.88 184 GLU A C 1
ATOM 1172 O O . GLU A 1 184 ? 1.425 -10.190 -3.150 1.00 96.88 184 GLU A O 1
ATOM 1177 N N . ARG A 1 185 ? 1.405 -8.244 -2.021 1.00 97.44 185 ARG A N 1
ATOM 1178 C CA . ARG A 1 185 ? 2.353 -7.540 -2.890 1.00 97.44 185 ARG A CA 1
ATOM 1179 C C . ARG A 1 185 ? 3.517 -6.936 -2.095 1.00 97.44 185 ARG A C 1
ATOM 1181 O O . ARG A 1 185 ? 3.715 -5.720 -2.134 1.00 97.44 185 ARG A O 1
ATOM 1188 N N . PRO A 1 186 ? 4.334 -7.753 -1.405 1.00 96.75 186 PRO A N 1
ATOM 1189 C CA . PRO A 1 186 ? 5.357 -7.262 -0.480 1.00 96.75 186 PRO A CA 1
ATOM 1190 C C . PRO A 1 186 ? 6.414 -6.381 -1.157 1.00 96.75 186 PRO A C 1
ATOM 1192 O O . PRO A 1 186 ? 6.814 -5.370 -0.589 1.00 96.75 186 PRO A O 1
ATOM 1195 N N . ALA A 1 187 ? 6.826 -6.698 -2.390 1.00 96.62 187 ALA A N 1
ATOM 1196 C CA . ALA A 1 187 ? 7.803 -5.896 -3.131 1.00 96.62 187 ALA A CA 1
ATOM 1197 C C . ALA A 1 187 ? 7.243 -4.541 -3.601 1.00 96.62 187 ALA A C 1
ATOM 1199 O O . ALA A 1 187 ? 7.955 -3.536 -3.581 1.00 96.62 187 ALA A O 1
ATOM 1200 N N . MET A 1 188 ? 5.968 -4.500 -4.004 1.00 97.06 188 MET A N 1
ATOM 1201 C CA . MET A 1 188 ? 5.278 -3.246 -4.322 1.00 97.06 188 MET A CA 1
ATOM 1202 C C . MET A 1 188 ? 5.100 -2.398 -3.065 1.00 97.06 188 MET A C 1
ATOM 1204 O O . MET A 1 188 ? 5.406 -1.208 -3.085 1.00 97.06 188 MET A O 1
ATOM 1208 N N . PHE A 1 189 ? 4.649 -3.014 -1.969 1.00 96.06 189 PHE A N 1
ATOM 1209 C CA . PHE A 1 189 ? 4.503 -2.341 -0.685 1.00 96.06 189 PHE A CA 1
ATOM 1210 C C . PHE A 1 189 ? 5.840 -1.774 -0.209 1.00 96.06 189 PHE A C 1
ATOM 1212 O O . PHE A 1 189 ? 5.902 -0.598 0.126 1.00 96.06 189 PHE A O 1
ATOM 1219 N N . GLU A 1 190 ? 6.926 -2.552 -0.268 1.00 94.69 190 GLU A N 1
ATOM 1220 C CA . GLU A 1 190 ? 8.270 -2.049 0.023 1.00 94.69 190 GLU A CA 1
ATOM 1221 C C . GLU A 1 190 ? 8.584 -0.824 -0.839 1.00 94.69 190 GLU A C 1
ATOM 1223 O O . GLU A 1 190 ? 8.869 0.241 -0.293 1.00 94.69 190 GLU A O 1
ATOM 1228 N N . LEU A 1 191 ? 8.479 -0.944 -2.168 1.00 94.69 191 LEU A N 1
ATOM 1229 C CA . LEU A 1 191 ? 8.801 0.137 -3.096 1.00 94.69 191 LEU A CA 1
ATOM 1230 C C . LEU A 1 191 ? 8.032 1.428 -2.779 1.00 94.69 191 LEU A C 1
ATOM 1232 O O . LEU A 1 191 ? 8.642 2.493 -2.749 1.00 94.69 191 LEU A O 1
ATOM 1236 N N . MET A 1 192 ? 6.727 1.345 -2.507 1.00 92.38 192 MET A N 1
ATOM 1237 C CA . MET A 1 192 ? 5.876 2.501 -2.189 1.00 92.38 192 MET A CA 1
ATOM 1238 C C . MET A 1 192 ? 6.398 3.342 -1.013 1.00 92.38 192 MET A C 1
ATOM 1240 O O . MET A 1 192 ? 6.128 4.543 -0.967 1.00 92.38 192 MET A O 1
ATOM 1244 N N . PHE A 1 193 ? 7.169 2.738 -0.102 1.00 88.75 193 PHE A N 1
ATOM 1245 C CA . PHE A 1 193 ? 7.731 3.388 1.085 1.00 88.75 193 PHE A CA 1
ATOM 1246 C C . PHE A 1 193 ? 9.270 3.510 1.063 1.00 88.75 193 PHE A C 1
ATOM 1248 O O . PHE A 1 193 ? 9.860 3.974 2.041 1.00 88.75 193 PHE A O 1
ATOM 1255 N N . ARG A 1 194 ? 9.947 3.177 -0.051 1.00 87.75 194 ARG A N 1
ATOM 1256 C CA . ARG A 1 194 ? 11.398 3.403 -0.246 1.00 87.75 194 ARG A CA 1
ATOM 1257 C C . ARG A 1 194 ? 11.708 4.868 -0.552 1.00 87.75 194 ARG A C 1
ATOM 1259 O O . ARG A 1 194 ? 12.069 5.234 -1.672 1.00 87.75 194 ARG A O 1
ATOM 1266 N N . HIS A 1 195 ? 11.562 5.720 0.460 1.00 74.31 195 HIS A N 1
ATOM 1267 C CA . HIS A 1 195 ? 11.838 7.153 0.346 1.00 74.31 195 HIS A CA 1
ATOM 1268 C C . HIS A 1 195 ? 13.272 7.449 -0.114 1.00 74.31 195 HIS A C 1
ATOM 1270 O O . HIS A 1 195 ? 13.458 8.336 -0.939 1.00 74.31 195 HIS A O 1
ATOM 1276 N N . ASP A 1 196 ? 14.248 6.649 0.318 1.00 81.31 196 ASP A N 1
ATOM 1277 C CA . ASP A 1 196 ? 15.651 6.733 -0.102 1.00 81.31 196 ASP A CA 1
ATOM 1278 C C . ASP A 1 196 ? 15.844 6.558 -1.617 1.00 81.31 196 ASP A C 1
ATOM 1280 O O . ASP A 1 196 ? 16.687 7.217 -2.221 1.00 81.31 196 ASP A O 1
ATOM 1284 N N . LEU A 1 197 ? 15.050 5.688 -2.251 1.00 79.19 197 LEU A N 1
ATOM 1285 C CA . LEU A 1 197 ? 15.144 5.420 -3.689 1.00 79.19 197 LEU A CA 1
ATOM 1286 C C . LEU A 1 197 ? 14.332 6.399 -4.538 1.00 79.19 197 LEU A C 1
ATOM 1288 O O . LEU A 1 197 ? 14.634 6.588 -5.718 1.00 79.19 197 LEU A O 1
ATOM 1292 N N . LEU A 1 198 ? 13.264 6.962 -3.973 1.00 80.44 198 LEU A N 1
ATOM 1293 C CA . LEU A 1 198 ? 12.239 7.681 -4.731 1.00 80.44 198 LEU A CA 1
ATOM 1294 C C . LEU A 1 198 ? 12.230 9.189 -4.479 1.00 80.44 198 LEU A C 1
ATOM 1296 O O . LEU A 1 198 ? 11.506 9.922 -5.161 1.00 80.44 198 LEU A O 1
ATOM 1300 N N . GLU A 1 199 ? 13.030 9.694 -3.549 1.00 75.50 199 GLU A N 1
ATOM 1301 C CA . GLU A 1 199 ? 13.180 11.129 -3.350 1.00 75.50 199 GLU A CA 1
ATOM 1302 C C . GLU A 1 199 ? 13.707 11.828 -4.620 1.00 75.50 199 GLU A C 1
ATOM 1304 O O . GLU A 1 199 ? 14.574 11.326 -5.331 1.00 75.50 199 GLU A O 1
ATOM 1309 N N . GLY A 1 200 ? 13.110 12.973 -4.971 1.00 72.38 200 GLY A N 1
ATOM 1310 C CA . GLY A 1 200 ? 13.492 13.744 -6.164 1.00 72.38 200 GLY A CA 1
ATOM 1311 C C . GLY A 1 200 ? 13.158 13.095 -7.518 1.00 72.38 200 GLY A C 1
ATOM 1312 O O . GLY A 1 200 ? 13.529 13.636 -8.556 1.00 72.38 200 GLY A O 1
ATOM 1313 N N . SER A 1 201 ? 12.442 11.965 -7.542 1.00 73.25 201 SER A N 1
ATOM 1314 C CA . SER A 1 201 ? 12.191 11.176 -8.765 1.00 73.25 201 SER A CA 1
ATOM 1315 C C . SER A 1 201 ? 11.050 11.676 -9.669 1.00 73.25 201 SER A C 1
ATOM 1317 O O . SER A 1 201 ? 10.924 11.197 -10.795 1.00 73.25 201 SER A O 1
ATOM 1319 N N . GLY A 1 202 ? 10.246 12.644 -9.213 1.00 61.19 202 GLY A N 1
ATOM 1320 C CA . GLY A 1 202 ? 9.291 13.387 -10.049 1.00 61.19 202 GLY A CA 1
ATOM 1321 C C . GLY A 1 202 ? 7.798 13.107 -9.823 1.00 61.19 202 GLY A C 1
ATOM 1322 O O . GLY A 1 202 ? 7.014 14.034 -9.985 1.00 61.19 202 GLY A O 1
ATOM 1323 N N . GLU A 1 203 ? 7.383 11.919 -9.367 1.00 73.56 203 GLU A N 1
ATOM 1324 C CA . GLU A 1 203 ? 5.945 11.577 -9.190 1.00 73.56 203 GLU A CA 1
ATOM 1325 C C . GLU A 1 203 ? 5.340 12.079 -7.866 1.00 73.56 203 GLU A C 1
ATOM 1327 O O . GLU A 1 203 ? 4.232 11.705 -7.503 1.00 73.56 203 GLU A O 1
ATOM 1332 N N . ARG A 1 204 ? 6.077 12.906 -7.106 1.00 72.69 204 ARG A N 1
ATOM 1333 C CA . ARG A 1 204 ? 5.622 13.527 -5.845 1.00 72.69 204 ARG A CA 1
ATOM 1334 C C . ARG A 1 204 ? 4.828 12.552 -4.961 1.00 72.69 204 ARG A C 1
ATOM 1336 O O . ARG A 1 204 ? 3.758 12.890 -4.482 1.00 72.69 204 ARG A O 1
ATOM 1343 N N . LEU A 1 205 ? 5.378 11.364 -4.693 1.00 68.38 205 LEU A N 1
ATOM 1344 C CA . LEU A 1 205 ? 4.679 10.224 -4.066 1.00 68.38 205 LEU A CA 1
ATOM 1345 C C . LEU A 1 205 ? 3.875 10.537 -2.794 1.00 68.38 205 LEU A C 1
ATOM 1347 O O . LEU A 1 205 ? 2.882 9.871 -2.518 1.00 68.38 205 LEU A O 1
ATOM 1351 N N . ARG A 1 206 ? 4.252 11.582 -2.049 1.00 67.94 206 ARG A N 1
ATOM 1352 C CA . ARG A 1 206 ? 3.454 12.111 -0.932 1.00 67.94 206 ARG A CA 1
ATOM 1353 C C . ARG A 1 206 ? 2.019 12.470 -1.337 1.00 67.94 206 ARG A C 1
ATOM 1355 O O . ARG A 1 206 ? 1.095 12.207 -0.582 1.00 67.94 206 ARG A O 1
ATOM 1362 N N . GLU A 1 207 ? 1.809 13.006 -2.536 1.00 75.94 207 GLU A N 1
ATOM 1363 C CA . GLU A 1 207 ? 0.479 13.319 -3.077 1.00 75.94 207 GLU A CA 1
ATOM 1364 C C . GLU A 1 207 ? -0.394 12.071 -3.258 1.00 75.94 207 GLU A C 1
ATOM 1366 O O . GLU A 1 207 ? -1.617 12.176 -3.270 1.00 75.94 207 GLU A O 1
ATOM 1371 N N . HIS A 1 208 ? 0.211 10.883 -3.333 1.00 77.94 208 HIS A N 1
ATOM 1372 C CA . HIS A 1 208 ? -0.511 9.621 -3.451 1.00 77.94 208 HIS A CA 1
ATOM 1373 C C . HIS A 1 208 ? -0.861 8.983 -2.097 1.00 77.94 208 HIS A C 1
ATOM 1375 O O . HIS A 1 208 ? -1.872 8.283 -2.013 1.00 77.94 208 HIS A O 1
ATOM 1381 N N . SER A 1 209 ? -0.072 9.222 -1.041 1.00 74.62 209 SER A N 1
ATOM 1382 C CA . SER A 1 209 ? -0.302 8.652 0.297 1.00 74.62 209 SER A CA 1
ATOM 1383 C C . SER A 1 209 ? -1.111 9.562 1.228 1.00 74.62 209 SER A C 1
ATOM 1385 O O . SER A 1 209 ? -1.937 9.055 1.988 1.00 74.62 209 SER A O 1
ATOM 1387 N N . THR A 1 210 ? -0.958 10.890 1.136 1.00 81.06 210 THR A N 1
ATOM 1388 C CA . THR A 1 210 ? -1.722 11.870 1.938 1.00 81.0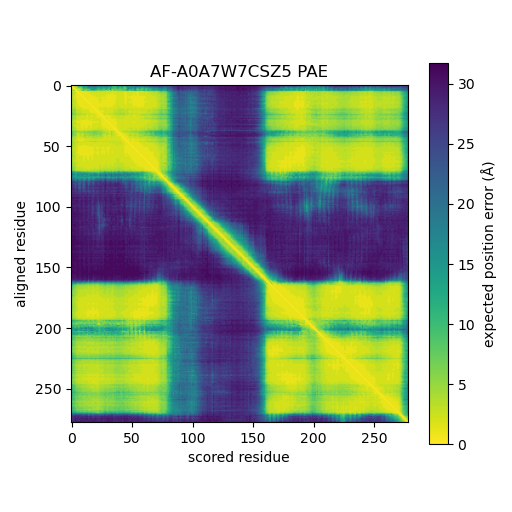6 210 THR A CA 1
ATOM 1389 C C . THR A 1 210 ? -3.244 11.662 1.873 1.00 81.06 210 THR A C 1
ATOM 1391 O O . THR A 1 210 ? -3.879 11.659 2.928 1.00 81.06 210 THR A O 1
ATOM 1394 N N . PRO A 1 211 ? -3.856 11.417 0.695 1.00 84.88 211 PRO A N 1
ATOM 1395 C CA . PRO A 1 211 ? -5.293 11.141 0.574 1.00 84.88 211 PRO A CA 1
ATOM 1396 C C . PRO A 1 211 ? -5.804 9.990 1.453 1.00 84.88 211 PRO A C 1
ATOM 1398 O O . PRO A 1 211 ? -6.926 10.029 1.965 1.00 84.88 211 PRO A O 1
ATOM 1401 N N . ILE A 1 212 ? -4.972 8.962 1.636 1.00 85.75 212 ILE A N 1
ATOM 1402 C CA . ILE A 1 212 ? -5.308 7.789 2.444 1.00 85.75 212 ILE A CA 1
ATOM 1403 C C . ILE A 1 212 ? -5.346 8.189 3.920 1.00 85.75 212 ILE A C 1
ATOM 1405 O O . ILE A 1 212 ? -6.323 7.899 4.606 1.00 85.75 212 ILE A O 1
ATOM 1409 N N . PHE A 1 213 ? -4.330 8.919 4.391 1.00 88.06 213 PHE A N 1
ATOM 1410 C CA . PHE A 1 213 ? -4.284 9.408 5.769 1.00 88.06 213 PHE A CA 1
ATOM 1411 C C . PHE A 1 213 ? -5.462 10.337 6.090 1.00 88.06 213 PHE A C 1
ATOM 1413 O O . PHE A 1 213 ? -6.117 10.164 7.112 1.00 88.06 213 PHE A O 1
ATOM 1420 N N . VAL A 1 214 ? -5.794 11.269 5.189 1.00 90.00 214 VAL A N 1
ATOM 1421 C CA . VAL A 1 214 ? -6.952 12.169 5.351 1.00 90.00 214 VAL A CA 1
ATOM 1422 C C . VAL A 1 214 ? -8.259 11.380 5.490 1.00 90.00 214 VAL A C 1
ATOM 1424 O O . VAL A 1 214 ? -9.107 11.725 6.310 1.00 90.00 214 VAL A O 1
ATOM 1427 N N . SER A 1 215 ? -8.412 10.290 4.734 1.00 89.44 215 SER A N 1
ATOM 1428 C CA . SER A 1 215 ? -9.589 9.420 4.833 1.00 89.44 215 SER A CA 1
ATOM 1429 C C . SER A 1 215 ? -9.675 8.708 6.187 1.00 89.44 215 SER A C 1
ATOM 1431 O O . SER A 1 215 ? -10.759 8.610 6.761 1.00 89.44 215 SER A O 1
ATOM 1433 N N . VAL A 1 216 ? -8.538 8.246 6.718 1.00 90.81 216 VAL A N 1
ATOM 1434 C CA . VAL A 1 216 ? -8.454 7.643 8.057 1.00 90.81 216 VAL A CA 1
ATOM 1435 C C . VAL A 1 216 ? -8.792 8.674 9.132 1.00 90.81 216 VAL A C 1
ATOM 1437 O O . VAL A 1 216 ? -9.650 8.400 9.966 1.00 90.81 216 VAL A O 1
ATOM 1440 N N . LEU A 1 217 ? -8.193 9.869 9.080 1.00 93.75 217 LEU A N 1
ATOM 1441 C CA . LEU A 1 217 ? -8.470 10.954 10.024 1.00 93.75 217 LEU A CA 1
ATOM 1442 C C . LEU A 1 217 ? -9.963 11.299 10.061 1.00 93.75 217 LEU A C 1
ATOM 1444 O O . LEU A 1 217 ? -10.554 11.300 11.136 1.00 93.75 217 LEU A O 1
ATOM 1448 N N . ARG A 1 218 ? -10.597 11.477 8.895 1.00 94.25 218 ARG A N 1
ATOM 1449 C CA . ARG A 1 218 ? -12.044 11.727 8.804 1.00 94.25 218 ARG A CA 1
ATOM 1450 C C . ARG A 1 218 ? -12.863 10.639 9.503 1.00 94.25 218 ARG A C 1
ATOM 1452 O O . ARG A 1 218 ? -13.831 10.941 10.193 1.00 94.25 218 ARG A O 1
ATOM 1459 N N . LEU A 1 219 ? -12.527 9.365 9.299 1.00 92.44 219 LEU A N 1
ATOM 1460 C CA . LEU A 1 219 ? -13.260 8.270 9.939 1.00 92.44 219 LEU A CA 1
ATOM 1461 C C . LEU A 1 219 ? -13.049 8.250 11.455 1.00 92.44 219 LEU A C 1
ATOM 1463 O O . LEU A 1 219 ? -14.000 7.985 12.182 1.00 92.44 219 LEU A O 1
ATOM 1467 N N . VAL A 1 220 ? -11.844 8.567 11.931 1.00 93.81 220 VAL A N 1
ATOM 1468 C CA . VAL A 1 220 ? -11.547 8.697 13.365 1.00 93.81 220 VAL A CA 1
ATOM 1469 C C . VAL A 1 220 ? -12.318 9.868 13.987 1.00 93.81 220 VAL A C 1
ATOM 1471 O O . VAL A 1 220 ? -12.875 9.727 15.069 1.00 93.81 220 VAL A O 1
ATOM 1474 N N . GLU A 1 221 ? -12.449 11.005 13.304 1.00 93.56 221 GLU A N 1
ATOM 1475 C CA . GLU A 1 221 ? -13.289 12.117 13.780 1.00 93.56 221 GLU A CA 1
ATOM 1476 C C . GLU A 1 221 ? -14.749 11.681 13.981 1.00 93.56 221 GLU A C 1
ATOM 1478 O O . GLU A 1 221 ? -15.377 12.015 14.988 1.00 93.56 221 GLU A O 1
ATOM 1483 N N . LEU A 1 222 ? -15.278 10.864 13.065 1.00 91.81 222 LEU A N 1
ATOM 1484 C CA . LEU A 1 222 ? -16.648 10.350 13.137 1.00 91.81 222 LEU A CA 1
ATOM 1485 C C . LEU A 1 222 ? -16.875 9.348 14.280 1.00 91.81 222 LEU A C 1
ATOM 1487 O O . LEU A 1 222 ? -18.032 9.100 14.626 1.00 91.81 222 LEU A O 1
ATOM 1491 N N . THR A 1 223 ? -15.825 8.781 14.886 1.00 91.88 223 THR A N 1
ATOM 1492 C CA . THR A 1 223 ? -15.982 7.921 16.072 1.00 91.88 223 THR A CA 1
ATOM 1493 C C . THR A 1 223 ? -16.194 8.716 17.359 1.00 91.88 223 THR A C 1
ATOM 1495 O O . THR A 1 223 ? -16.595 8.125 18.359 1.00 91.88 223 THR A O 1
ATOM 1498 N N . GLY A 1 224 ? -15.947 10.032 17.356 1.00 90.12 224 GLY A N 1
ATOM 1499 C CA . GLY A 1 224 ? -16.130 10.894 18.528 1.00 90.12 224 GLY A CA 1
ATOM 1500 C C . GLY A 1 224 ? -15.066 10.718 19.616 1.00 90.12 224 GLY A C 1
ATOM 1501 O O . GLY A 1 224 ? -15.326 11.025 20.778 1.00 90.12 224 GLY A O 1
ATOM 1502 N N . VAL A 1 225 ? -13.879 10.210 19.265 1.00 91.06 225 VAL A N 1
ATOM 1503 C CA . VAL A 1 225 ? -12.734 10.166 20.191 1.00 91.06 225 VAL A CA 1
ATOM 1504 C C . VAL A 1 225 ? -12.268 11.584 20.539 1.00 91.06 225 VAL A C 1
ATOM 1506 O O . VAL A 1 225 ? -12.415 12.507 19.742 1.00 91.06 225 VAL A O 1
ATOM 1509 N N . ARG A 1 226 ? -11.691 11.762 21.734 1.00 88.62 226 ARG A N 1
ATOM 1510 C CA . ARG A 1 226 ? -11.294 13.083 22.259 1.00 88.62 226 ARG A CA 1
ATOM 1511 C C . ARG A 1 226 ? -10.220 13.772 21.410 1.00 88.62 226 ARG A C 1
ATOM 1513 O O . ARG A 1 226 ? -10.318 14.965 21.165 1.00 88.62 226 ARG A O 1
ATOM 1520 N N . GLU A 1 227 ? -9.218 13.010 20.975 1.00 92.69 227 GLU A N 1
ATOM 1521 C CA . GLU A 1 227 ? -8.024 13.503 20.275 1.00 92.69 227 GLU A CA 1
ATOM 1522 C C . GLU A 1 227 ? -7.904 12.829 18.894 1.00 92.69 227 GLU A C 1
ATOM 1524 O O . GLU A 1 227 ? -7.035 11.972 18.695 1.00 92.69 227 GLU A O 1
ATOM 1529 N N . PRO A 1 228 ? -8.785 13.142 17.926 1.00 92.62 228 PRO A N 1
ATOM 1530 C CA . PRO A 1 228 ? -8.863 12.399 16.668 1.00 92.62 228 PRO A CA 1
ATOM 1531 C C . PRO A 1 228 ? -7.580 12.492 15.834 1.00 92.62 228 PRO A C 1
ATOM 1533 O O . PRO A 1 228 ? -7.184 11.507 15.216 1.00 92.62 228 PRO A O 1
ATOM 1536 N N . GLY A 1 229 ? -6.887 13.635 15.869 1.00 92.06 229 GLY A N 1
ATOM 1537 C CA . GLY A 1 229 ? -5.615 13.827 15.168 1.00 92.06 229 GLY A CA 1
ATOM 1538 C C . GLY A 1 229 ? -4.518 12.875 15.650 1.00 92.06 229 GLY A C 1
ATOM 1539 O O . GLY A 1 229 ? -3.931 12.158 14.841 1.00 92.06 229 GLY A O 1
ATOM 1540 N N . LEU A 1 230 ? -4.273 12.826 16.964 1.00 93.38 230 LEU A N 1
ATOM 1541 C CA . LEU A 1 230 ? -3.278 11.922 17.556 1.00 93.38 230 LEU A CA 1
ATOM 1542 C C . LEU A 1 230 ? -3.702 10.456 17.417 1.00 93.38 230 LEU A C 1
ATOM 1544 O O . LEU A 1 230 ? -2.904 9.626 16.994 1.00 93.38 230 LEU A O 1
ATOM 1548 N N . THR A 1 231 ? -4.985 10.162 17.638 1.00 94.88 231 THR A N 1
ATOM 1549 C CA . THR A 1 231 ? -5.542 8.810 17.474 1.00 94.88 231 THR A CA 1
ATOM 1550 C C . THR A 1 231 ? -5.338 8.285 16.048 1.00 94.88 231 THR A C 1
ATOM 1552 O O . THR A 1 231 ? -4.973 7.126 15.855 1.00 94.88 231 THR A O 1
ATOM 1555 N N . ALA A 1 232 ? -5.531 9.129 15.028 1.00 94.00 232 ALA A N 1
ATOM 1556 C CA . ALA A 1 232 ? -5.288 8.756 13.638 1.00 94.00 232 ALA A CA 1
ATOM 1557 C C . ALA A 1 232 ? -3.803 8.474 13.360 1.00 94.00 232 ALA A C 1
ATOM 1559 O O . ALA A 1 232 ? -3.498 7.541 12.616 1.00 94.00 232 ALA A O 1
ATOM 1560 N N . VAL A 1 233 ? -2.883 9.237 13.960 1.00 93.06 233 VAL A N 1
ATOM 1561 C CA . VAL A 1 233 ? -1.433 8.995 13.855 1.00 93.06 233 VAL A CA 1
ATOM 1562 C C . VAL A 1 233 ? -1.046 7.671 14.514 1.00 93.06 233 VAL A C 1
ATOM 1564 O O . VAL A 1 233 ? -0.343 6.878 13.889 1.00 93.06 233 VAL A O 1
ATOM 1567 N N . ASP A 1 234 ? -1.545 7.392 15.718 1.00 94.44 234 ASP A N 1
ATOM 1568 C CA . ASP A 1 234 ? -1.246 6.155 16.449 1.00 94.44 234 ASP A CA 1
ATOM 1569 C C . ASP A 1 234 ? -1.787 4.917 15.721 1.00 94.44 234 ASP A C 1
ATOM 1571 O O . ASP A 1 234 ? -1.083 3.914 15.546 1.00 94.44 234 ASP A O 1
ATOM 1575 N N . LEU A 1 235 ? -3.021 5.003 15.211 1.00 94.12 235 LEU A N 1
ATOM 1576 C CA . LEU A 1 235 ? -3.611 3.963 14.370 1.00 94.12 235 LEU A CA 1
ATOM 1577 C C . LEU A 1 235 ? -2.813 3.767 13.083 1.00 94.12 235 LEU A C 1
ATOM 1579 O O . LEU A 1 235 ? -2.509 2.630 12.725 1.00 94.12 235 LEU A O 1
ATOM 1583 N N . TRP A 1 236 ? -2.442 4.852 12.403 1.00 93.62 236 TRP A N 1
ATOM 1584 C CA . TRP A 1 236 ? -1.645 4.784 11.182 1.00 93.62 236 TRP A CA 1
ATOM 1585 C C . TRP A 1 236 ? -0.295 4.105 11.425 1.00 93.62 236 TRP A C 1
ATOM 1587 O O . TRP A 1 236 ? 0.053 3.160 10.717 1.00 93.62 236 TRP A O 1
ATOM 1597 N N . ALA A 1 237 ? 0.447 4.540 12.446 1.00 93.62 237 ALA A N 1
ATOM 1598 C CA . ALA A 1 237 ? 1.745 3.977 12.803 1.00 93.62 237 ALA A CA 1
ATOM 1599 C C . ALA A 1 237 ? 1.636 2.490 13.175 1.00 93.62 237 ALA A C 1
ATOM 1601 O O . ALA A 1 237 ? 2.406 1.668 12.673 1.00 93.62 237 ALA A O 1
ATOM 1602 N N . GLY A 1 238 ? 0.648 2.128 13.996 1.00 94.75 238 GLY A N 1
ATOM 1603 C CA . GLY A 1 238 ? 0.412 0.747 14.409 1.00 94.75 238 GLY A CA 1
ATOM 1604 C C . GLY A 1 238 ? 0.032 -0.176 13.252 1.00 94.75 238 GLY A C 1
ATOM 1605 O O . GLY A 1 238 ? 0.638 -1.234 13.079 1.00 94.75 238 GLY A O 1
ATOM 1606 N N . VAL A 1 239 ? -0.929 0.235 12.419 1.00 95.62 239 VAL A N 1
ATOM 1607 C CA . VAL A 1 239 ? -1.358 -0.533 11.237 1.00 95.62 239 VAL A CA 1
ATOM 1608 C C . VAL A 1 239 ? -0.218 -0.653 10.224 1.00 95.62 239 VAL A C 1
ATOM 1610 O O . VAL A 1 239 ? -0.010 -1.732 9.668 1.00 95.62 239 VAL A O 1
ATOM 1613 N N . HIS A 1 240 ? 0.572 0.405 10.020 1.00 94.62 240 HIS A N 1
ATOM 1614 C CA . HIS A 1 240 ? 1.753 0.345 9.161 1.00 94.62 240 HIS A CA 1
ATOM 1615 C C . HIS A 1 240 ? 2.806 -0.630 9.697 1.00 94.62 240 HIS A C 1
ATOM 1617 O O . HIS A 1 240 ? 3.314 -1.456 8.940 1.00 94.62 240 HIS A O 1
ATOM 1623 N N . GLY A 1 241 ? 3.091 -0.603 11.002 1.00 94.88 241 GLY A N 1
ATOM 1624 C CA . GLY A 1 241 ? 3.994 -1.559 11.645 1.00 94.88 241 GLY A CA 1
ATOM 1625 C C . GLY A 1 241 ? 3.533 -3.008 11.470 1.00 94.88 241 GLY A C 1
ATOM 1626 O O . GLY A 1 241 ? 4.326 -3.866 11.077 1.00 94.88 241 GLY A O 1
ATOM 1627 N N . LEU A 1 242 ? 2.238 -3.276 11.667 1.00 95.81 242 LEU A N 1
ATOM 1628 C CA . LEU A 1 242 ? 1.648 -4.593 11.416 1.00 95.81 242 LEU A CA 1
ATOM 1629 C C . LEU A 1 242 ? 1.784 -5.011 9.948 1.00 95.81 242 LEU A C 1
ATOM 1631 O O . LEU A 1 242 ? 2.176 -6.144 9.684 1.00 95.81 242 LEU A O 1
ATOM 1635 N N . ALA A 1 243 ? 1.534 -4.107 8.998 1.00 96.50 243 ALA A N 1
ATOM 1636 C CA . ALA A 1 243 ? 1.699 -4.376 7.570 1.00 96.50 243 ALA A CA 1
ATOM 1637 C C . ALA A 1 243 ? 3.156 -4.713 7.208 1.00 96.50 243 ALA A C 1
ATOM 1639 O O . ALA A 1 243 ? 3.409 -5.69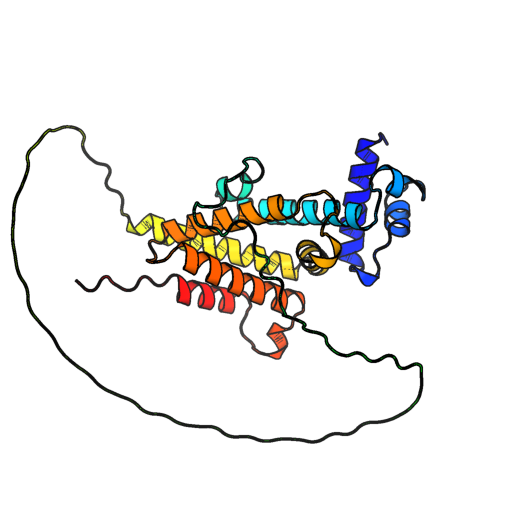0 6.501 1.00 96.50 243 ALA A O 1
ATOM 1640 N N . VAL A 1 244 ? 4.128 -3.964 7.742 1.00 95.56 244 VAL A N 1
ATOM 1641 C CA . VAL A 1 244 ? 5.563 -4.231 7.551 1.00 95.56 244 VAL A CA 1
ATOM 1642 C C . VAL A 1 244 ? 5.939 -5.610 8.094 1.00 95.56 244 VAL A C 1
ATOM 1644 O O . VAL A 1 244 ? 6.588 -6.385 7.389 1.00 95.56 244 VAL A O 1
ATOM 1647 N N . LEU A 1 245 ? 5.510 -5.954 9.309 1.00 96.00 245 LEU A N 1
ATOM 1648 C CA . LEU A 1 245 ? 5.797 -7.260 9.907 1.00 96.00 245 LEU A CA 1
ATOM 1649 C C . LEU A 1 245 ? 5.100 -8.401 9.149 1.00 96.00 245 LEU A C 1
ATOM 1651 O O . LEU A 1 245 ? 5.712 -9.442 8.902 1.00 96.00 245 LEU A O 1
ATOM 1655 N N . ALA A 1 246 ? 3.849 -8.198 8.733 1.00 94.75 246 A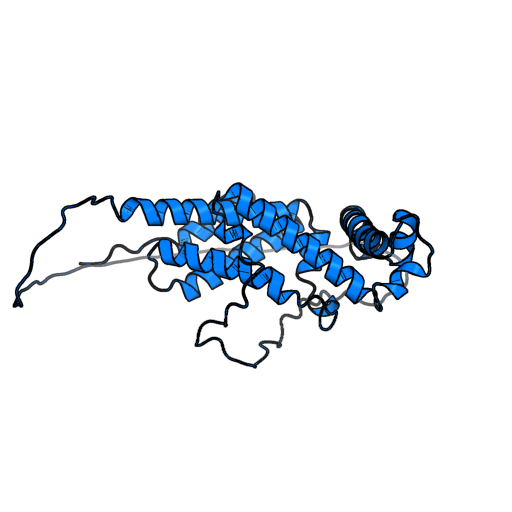LA A N 1
ATOM 1656 C CA . ALA A 1 246 ? 3.065 -9.181 7.993 1.00 94.75 246 ALA A CA 1
ATOM 1657 C C . ALA A 1 246 ? 3.632 -9.443 6.589 1.00 94.75 246 ALA A C 1
ATOM 1659 O O . ALA A 1 246 ? 3.739 -10.601 6.189 1.00 94.75 246 ALA A O 1
ATOM 1660 N N . SER A 1 247 ? 4.062 -8.401 5.865 1.00 95.19 247 SER A N 1
ATOM 1661 C CA . SER A 1 247 ? 4.650 -8.522 4.517 1.00 95.19 247 SER A CA 1
ATOM 1662 C C . SER A 1 247 ? 5.898 -9.410 4.474 1.00 95.19 247 SER A C 1
ATOM 1664 O O . SER A 1 247 ? 6.187 -10.040 3.460 1.00 95.19 247 SER A O 1
ATOM 1666 N N . ARG A 1 248 ? 6.621 -9.506 5.598 1.00 92.75 248 ARG A N 1
ATOM 1667 C CA . ARG A 1 248 ? 7.833 -10.323 5.751 1.00 92.75 248 ARG A CA 1
ATOM 1668 C C . ARG A 1 248 ? 7.600 -11.612 6.535 1.00 92.75 248 ARG A C 1
ATOM 1670 O O . ARG A 1 248 ? 8.567 -12.285 6.880 1.00 92.75 248 ARG A O 1
ATOM 1677 N N . ARG A 1 249 ? 6.338 -11.939 6.847 1.00 92.81 249 ARG A N 1
ATOM 1678 C CA . ARG A 1 249 ? 5.935 -13.076 7.698 1.00 92.81 249 ARG A CA 1
ATOM 1679 C C . ARG A 1 249 ? 6.626 -13.093 9.071 1.00 92.81 249 ARG A C 1
ATOM 1681 O O . ARG A 1 249 ? 6.725 -14.134 9.708 1.00 92.81 249 ARG A O 1
ATOM 1688 N N . ALA A 1 250 ? 7.078 -11.934 9.553 1.00 93.44 250 ALA A N 1
ATOM 1689 C CA . ALA A 1 250 ? 7.796 -11.816 10.820 1.00 93.44 250 ALA A CA 1
ATOM 1690 C C . ALA A 1 250 ? 6.878 -12.028 12.036 1.00 93.44 250 ALA A C 1
ATOM 1692 O O . ALA A 1 250 ? 7.352 -12.439 13.090 1.00 93.44 250 ALA A O 1
ATOM 1693 N N . LEU A 1 251 ? 5.569 -11.785 11.883 1.00 92.06 251 LEU A N 1
ATOM 1694 C CA . LEU A 1 251 ? 4.574 -12.021 12.937 1.00 92.06 251 LEU A CA 1
ATOM 1695 C C . LEU A 1 251 ? 4.532 -13.491 13.381 1.00 92.06 251 LEU A C 1
ATOM 1697 O O . LEU A 1 251 ? 4.452 -13.754 14.576 1.00 92.06 251 LEU A O 1
ATOM 1701 N N . GLU A 1 252 ? 4.693 -14.431 12.443 1.00 91.19 252 GLU A N 1
ATOM 1702 C CA . GLU A 1 252 ? 4.664 -15.882 12.700 1.00 91.19 252 GLU A CA 1
ATOM 1703 C C . GLU A 1 252 ? 5.799 -16.353 13.627 1.00 91.19 252 GLU A C 1
ATOM 1705 O O . GLU A 1 252 ? 5.757 -17.459 14.155 1.00 91.19 252 GLU A O 1
ATOM 1710 N N . LEU A 1 253 ? 6.828 -15.522 13.829 1.00 92.81 253 LEU A N 1
ATOM 1711 C CA . LEU A 1 253 ? 7.952 -15.821 14.717 1.00 92.81 253 LEU A CA 1
ATOM 1712 C C . LEU A 1 253 ? 7.711 -15.383 16.166 1.00 92.81 253 LEU A C 1
ATOM 1714 O O . LEU A 1 253 ? 8.436 -15.818 17.058 1.00 92.81 253 LEU A O 1
ATOM 1718 N N . ILE A 1 254 ? 6.755 -14.480 16.397 1.00 93.00 254 ILE A N 1
ATOM 1719 C CA . ILE A 1 254 ? 6.579 -13.793 17.685 1.00 93.00 254 ILE A CA 1
ATOM 1720 C C . ILE A 1 254 ? 5.195 -14.008 18.301 1.00 93.00 254 ILE A C 1
ATOM 1722 O O . ILE A 1 254 ? 5.017 -13.748 19.491 1.00 93.00 254 ILE A O 1
ATOM 1726 N N . THR A 1 255 ? 4.211 -14.466 17.526 1.00 94.75 255 THR A N 1
ATOM 1727 C CA . THR A 1 255 ? 2.860 -14.739 18.017 1.00 94.75 255 THR A CA 1
ATOM 1728 C C . THR A 1 255 ? 2.108 -15.704 17.100 1.00 94.75 255 THR A C 1
ATOM 1730 O O . THR A 1 255 ? 2.290 -15.677 15.886 1.00 94.75 255 THR A O 1
ATOM 1733 N N . ASP A 1 256 ? 1.219 -16.508 17.689 1.00 93.94 256 ASP A N 1
ATOM 1734 C CA . ASP A 1 256 ? 0.240 -17.324 16.954 1.00 93.94 256 ASP A CA 1
ATOM 1735 C C . ASP A 1 256 ? -1.028 -16.527 16.588 1.00 93.94 256 ASP A C 1
ATOM 1737 O O . ASP A 1 256 ? -1.935 -17.051 15.940 1.00 93.94 256 ASP A O 1
ATOM 1741 N N . GLU A 1 257 ? -1.129 -15.263 17.020 1.00 93.75 257 GLU A N 1
ATOM 1742 C CA . GLU A 1 257 ? -2.272 -14.420 16.687 1.00 93.75 257 GLU A CA 1
ATOM 1743 C C . GLU A 1 257 ? -2.306 -14.081 15.193 1.00 93.75 257 GLU A C 1
ATOM 1745 O O . GLU A 1 257 ? -1.304 -13.703 14.580 1.00 93.75 257 GLU A O 1
ATOM 1750 N N . SER A 1 258 ? -3.509 -14.122 14.626 1.00 90.56 258 SER A N 1
ATOM 1751 C CA . SER A 1 258 ? -3.747 -13.678 13.258 1.00 90.56 258 SER A CA 1
ATOM 1752 C C . SER A 1 258 ? -3.498 -12.165 13.082 1.00 90.56 258 SER A C 1
ATOM 1754 O O . SER A 1 258 ? -3.799 -11.371 13.977 1.00 90.56 258 SER A O 1
ATOM 1756 N N . PRO A 1 259 ? -3.022 -11.703 11.909 1.00 89.50 259 PRO A N 1
ATOM 1757 C CA . PRO A 1 259 ? -2.935 -10.269 11.624 1.00 89.50 259 PRO A CA 1
ATOM 1758 C C . PRO A 1 259 ? -4.260 -9.527 11.855 1.00 89.50 259 PRO A C 1
ATOM 1760 O O . PRO A 1 259 ? -4.251 -8.418 12.381 1.00 89.50 259 PRO A O 1
ATOM 1763 N N . ASP A 1 260 ? -5.392 -10.165 11.546 1.00 89.12 260 ASP A N 1
ATOM 1764 C CA . ASP A 1 260 ? -6.728 -9.602 11.757 1.00 89.12 260 ASP A CA 1
ATOM 1765 C C . ASP A 1 260 ? -7.052 -9.430 13.245 1.00 89.12 260 ASP A C 1
ATOM 1767 O O . ASP A 1 260 ? -7.530 -8.371 13.648 1.00 89.12 260 ASP A O 1
ATOM 1771 N N . GLY A 1 261 ? -6.722 -10.418 14.080 1.00 91.12 261 GLY A N 1
ATOM 1772 C CA . GLY A 1 261 ? -6.879 -10.319 15.532 1.00 91.12 261 GLY A CA 1
ATOM 1773 C C . GLY A 1 261 ? -6.000 -9.222 16.139 1.00 91.12 261 GLY A C 1
ATOM 1774 O O . GLY A 1 261 ? -6.447 -8.468 17.004 1.00 91.12 261 GLY A O 1
ATOM 1775 N N . LEU A 1 262 ? -4.761 -9.063 15.657 1.00 93.00 262 LEU A N 1
ATOM 1776 C CA . LEU A 1 262 ? -3.881 -7.961 16.070 1.00 93.00 262 LEU A CA 1
ATOM 1777 C C . LEU A 1 262 ? -4.440 -6.593 15.665 1.00 93.00 262 LEU A C 1
ATOM 1779 O O . LEU A 1 262 ? -4.406 -5.664 16.473 1.00 93.00 262 LEU A O 1
ATOM 1783 N N . LEU A 1 263 ? -4.979 -6.474 14.450 1.00 92.31 263 LEU A N 1
ATOM 1784 C CA . LEU A 1 263 ? -5.633 -5.258 13.971 1.00 92.31 263 LEU A CA 1
ATOM 1785 C C . LEU A 1 263 ? -6.849 -4.902 14.826 1.00 92.31 263 LEU A C 1
ATOM 1787 O O . LEU A 1 263 ? -6.974 -3.762 15.266 1.00 92.31 263 LEU A O 1
ATOM 1791 N N . GLU A 1 264 ? -7.727 -5.864 15.103 1.00 90.50 264 GLU A N 1
ATOM 1792 C CA . GLU A 1 264 ? -8.909 -5.641 15.939 1.00 90.50 264 GLU A CA 1
ATOM 1793 C C . GLU A 1 264 ? -8.533 -5.160 17.341 1.00 90.50 264 GLU A C 1
ATOM 1795 O O . GLU A 1 264 ? -9.125 -4.196 17.834 1.00 90.50 264 GLU A O 1
ATOM 1800 N N . ARG A 1 265 ? -7.504 -5.763 17.953 1.00 91.38 265 ARG A N 1
ATOM 1801 C CA . ARG A 1 265 ? -6.969 -5.316 19.248 1.00 91.38 265 ARG A CA 1
ATOM 1802 C C . ARG A 1 265 ? -6.417 -3.893 19.182 1.00 91.38 265 ARG A C 1
ATOM 1804 O O . ARG A 1 265 ? -6.744 -3.084 20.047 1.00 91.38 265 ARG A O 1
ATOM 1811 N N . GLN A 1 266 ? -5.631 -3.573 18.153 1.00 92.00 266 GLN A N 1
ATOM 1812 C CA . GLN A 1 266 ? -5.064 -2.236 17.958 1.00 92.00 266 GLN A CA 1
ATOM 1813 C C . GLN A 1 266 ? -6.165 -1.178 17.813 1.00 92.00 266 GLN A C 1
ATOM 1815 O O . GLN A 1 266 ? -6.107 -0.132 18.459 1.00 92.00 266 GLN A O 1
ATOM 1820 N N . LEU A 1 267 ? -7.186 -1.448 16.993 1.00 90.94 267 LEU A N 1
ATOM 1821 C CA . LEU A 1 267 ? -8.293 -0.520 16.774 1.00 90.94 267 LEU A CA 1
ATOM 1822 C C . LEU A 1 267 ? -9.174 -0.379 18.015 1.00 90.94 267 LEU A C 1
ATOM 1824 O O . LEU A 1 267 ? -9.618 0.725 18.311 1.00 90.94 267 LEU A O 1
ATOM 1828 N N . ALA A 1 268 ? -9.435 -1.460 18.753 1.00 89.50 268 ALA A N 1
ATOM 1829 C CA . ALA A 1 268 ? -10.172 -1.381 20.011 1.00 89.50 268 ALA A CA 1
ATOM 1830 C C . ALA A 1 268 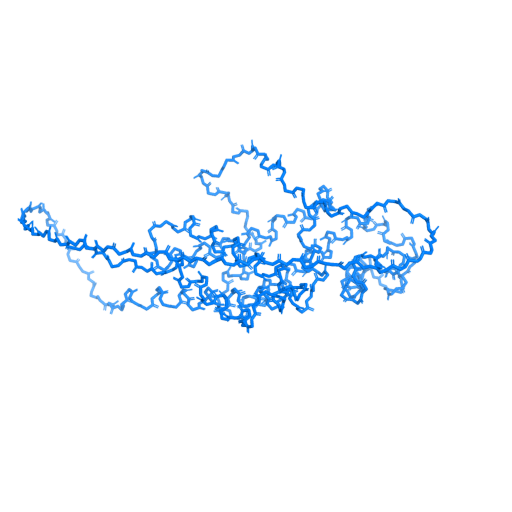? -9.459 -0.480 21.026 1.00 89.50 268 ALA A C 1
ATOM 1832 O O . ALA A 1 268 ? -10.080 0.448 21.529 1.00 89.50 268 ALA A O 1
ATOM 1833 N N . ALA A 1 269 ? -8.151 -0.666 21.219 1.00 90.19 269 ALA A N 1
ATOM 1834 C CA . ALA A 1 269 ? -7.373 0.101 22.190 1.00 90.19 269 ALA A CA 1
ATOM 1835 C C . ALA A 1 269 ? -7.386 1.625 21.950 1.00 90.19 269 ALA A C 1
ATOM 1837 O O . ALA A 1 269 ? -7.281 2.389 22.903 1.00 90.19 269 ALA A O 1
ATOM 1838 N N . HIS A 1 270 ? -7.523 2.071 20.696 1.00 89.94 270 HIS A N 1
ATOM 1839 C CA . HIS A 1 270 ? -7.476 3.496 20.333 1.00 89.94 270 HIS A CA 1
ATOM 1840 C C . HIS A 1 270 ? -8.857 4.118 20.083 1.00 89.94 270 HIS A C 1
ATOM 1842 O O . HIS A 1 270 ? -8.989 5.339 20.083 1.00 89.94 270 HIS A O 1
ATOM 1848 N N . LEU A 1 271 ? -9.888 3.302 19.841 1.00 87.44 271 LEU A N 1
ATOM 1849 C CA . LEU A 1 271 ? -11.244 3.770 19.523 1.00 87.44 271 LEU A CA 1
ATOM 1850 C C . LEU A 1 271 ? -12.240 3.549 20.668 1.00 87.44 271 LEU A C 1
ATOM 1852 O O . LEU A 1 271 ? -13.429 3.831 20.504 1.00 87.44 271 LEU A O 1
ATOM 1856 N N . GLU A 1 272 ? -11.793 3.027 21.810 1.00 76.56 272 GLU A N 1
ATOM 1857 C CA . GLU A 1 272 ? -12.613 2.972 23.015 1.00 76.56 272 GLU A CA 1
ATOM 1858 C C . GLU A 1 272 ? -12.974 4.389 23.474 1.00 76.56 272 GLU A C 1
ATOM 1860 O O . GLU A 1 272 ? -12.129 5.209 23.830 1.00 76.56 272 GLU A O 1
ATOM 1865 N N . VAL A 1 273 ? -14.274 4.680 23.455 1.00 59.47 273 VAL A N 1
ATOM 1866 C CA . VAL A 1 273 ? -14.819 5.910 24.017 1.00 59.47 273 VAL A CA 1
ATOM 1867 C C . VAL A 1 273 ? -14.860 5.716 25.528 1.00 59.47 273 VAL A C 1
ATOM 1869 O O . VAL A 1 273 ? -15.676 4.936 26.021 1.00 59.47 273 VAL A O 1
ATOM 1872 N N . SER A 1 274 ? -13.993 6.401 26.281 1.00 47.16 274 SER A N 1
ATOM 1873 C CA . SER A 1 274 ? -14.189 6.510 27.731 1.00 47.16 274 SER A CA 1
ATOM 1874 C C . SER A 1 274 ? -15.597 7.065 27.975 1.00 47.16 274 SER A C 1
ATOM 1876 O O . SER A 1 274 ? -15.920 8.111 27.400 1.00 47.16 274 SER A O 1
ATOM 1878 N N . PRO A 1 275 ? -16.451 6.403 28.781 1.00 48.03 275 PRO A N 1
ATOM 1879 C CA . PRO A 1 275 ? -17.737 6.974 29.148 1.00 48.03 275 PRO A CA 1
ATOM 1880 C C . PRO A 1 275 ? -17.486 8.358 29.738 1.00 48.03 275 PRO A C 1
ATOM 1882 O O . PRO A 1 275 ? -16.604 8.511 30.582 1.00 48.03 275 PRO A O 1
ATOM 1885 N N . LEU A 1 276 ? -18.209 9.368 29.252 1.00 44.53 276 LEU A N 1
ATOM 1886 C CA . LEU A 1 276 ? -18.199 10.688 29.870 1.00 44.53 276 LEU A CA 1
ATOM 1887 C C . LEU A 1 276 ? -18.615 10.491 31.332 1.00 44.53 276 LEU A C 1
ATOM 1889 O O . LEU A 1 276 ? -19.769 10.153 31.594 1.00 44.53 276 LEU A O 1
ATOM 1893 N N . GLU A 1 277 ? -17.666 10.622 32.259 1.00 39.78 277 GLU A N 1
ATOM 1894 C CA . GLU A 1 277 ? -17.977 10.723 33.681 1.00 39.78 277 GLU A CA 1
ATOM 1895 C C . GLU A 1 277 ? -18.813 11.994 33.853 1.00 39.78 277 GLU A C 1
ATOM 1897 O O . GLU A 1 277 ? -18.320 13.109 33.666 1.00 39.78 277 GLU A O 1
ATOM 1902 N N . GLY A 1 278 ? -20.113 11.791 34.067 1.00 36.09 278 GLY A N 1
ATOM 1903 C CA . GLY A 1 278 ? -21.086 12.823 34.412 1.00 36.09 278 GLY A CA 1
ATOM 1904 C C . GLY A 1 278 ? -21.242 12.969 35.915 1.00 36.09 278 GLY A C 1
ATOM 1905 O O . GLY A 1 278 ? -20.975 11.981 36.638 1.00 36.09 278 GLY A O 1
#

Nearest PDB structures (foldseek):
  3bhq-assembly1_B  TM=6.673E-01  e=2.517E-03  Mesorhizobium japonicum MAFF 303099
  3e7q-assembly1_A  TM=7.335E-01  e=3.248E-02  Pseudomonas aeruginosa
  3pas-assembly1_A  TM=6.418E-01  e=5.763E-02  Marinobacter nauticus VT8
  3t6n-assembly1_A  TM=6.295E-01  e=8.570E-02  Mycobacterium tuberculosis H37Rv
  2o7t-assembly1_A-2  TM=5.983E-01  e=4.192E-01  Corynebacterium glutamicum

pLDDT: mean 70.39, std 29.13, range [21.8, 97.81]

Foldseek 3Di:
DPLVVLLVLLLVLQLVCCQVPFPVRHDLQVSCVSSVHDSCSCCVNFVDPLLSLLSNLLVLLLVLLVQLCVQLVPCLSNPLLPDDDDDPPPDDDDDDPPDDPPPDPDPDDDDDDDDDDDDDDDDDDDDDDDDDDDDDDDDDDDDDDDDDDDDDDDDDDDDLVPQLVSLLVSLLRSLVSLLVSCQSRVSSVVSNPPCVSNPPSPSPSCSSCVSNLVSLLVSLVSNVAPCSPVLSVQLVVQSVVLSNCNSVVVCVVPDPDDSSRSNVVSSCVSSDDDPPPD

Sequence (278 aa):
MAGEDVKAALVRHGALLLDEQGLAGFTGREVARRAGVSHGAPRRYFPTLAALLSAIAATGFADLRSRMAAASGDPAVGAAAGGGVAAPDGAPAGSAAGDGMVGGAVAGDGVMDGAAVRGVAGGGASARSAASDGVAGGGASAGSAACDGVVGGAAAGGGVAGGGGAARAALVVLARVYVEFARERPAMFELMFRHDLLEGSGERLREHSTPIFVSVLRLVELTGVREPGLTAVDLWAGVHGLAVLASRRALELITDESPDGLLERQLAAHLEVSPLEG

Secondary structure (DSSP, 8-state):
--HHHHHHHHHHHHHHHHHHHTTTT--HHHHHHHTT--TTHHHHH-SSHHHHHHHHHHHHHHHHHHHHHHHH--HHHHHTTSS--PPPTTS-SS----S------------------------------------------------------------TTTHHHHHHHHHHHHHHHHHHHHHH-HHHHHHHH-HHHHTTSSS-THHHHHHHHHHHHHHHHHTT-S-HHHHHHHHHHHHHHHHHHHHTTGGGGT-SS-HHHHHHHHHHHHH-------

Organism: NCBI:txid882441

Solvent-accessible surface area (backbone atoms 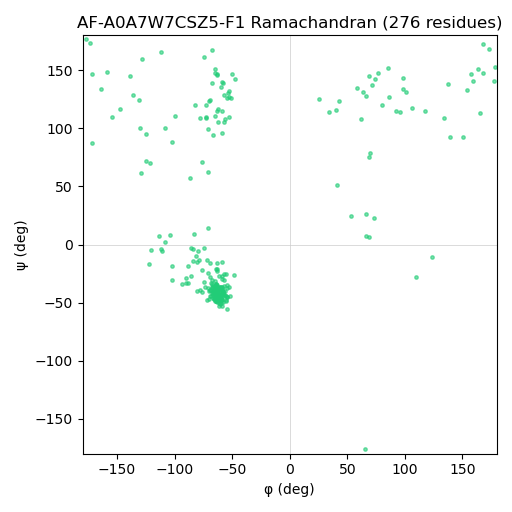only — not comparable to full-atom values): 17316 Å² total; per-residue (Å²): 126,56,76,68,54,47,52,54,37,41,35,52,36,35,46,52,47,27,66,74,51,24,72,90,66,59,47,71,56,59,22,20,57,72,49,74,46,56,75,68,52,54,55,77,77,24,85,41,71,35,29,43,52,29,54,28,27,53,50,48,45,52,51,52,33,51,53,35,18,68,69,53,71,39,64,69,47,49,56,42,79,79,61,91,72,74,72,64,94,82,63,79,82,84,71,79,93,76,76,86,85,82,81,75,78,86,76,76,93,72,84,85,84,88,86,84,92,86,91,82,89,82,90,82,84,89,84,91,84,83,90,80,91,84,86,88,82,90,86,88,86,87,88,81,90,86,83,85,88,86,89,90,82,88,79,87,88,74,65,79,76,55,54,24,56,53,25,50,52,38,52,53,49,40,52,49,52,52,33,49,48,16,51,77,34,38,43,48,46,50,53,62,68,37,55,89,63,40,62,92,33,77,67,57,64,64,65,60,50,51,34,53,52,54,42,48,33,56,33,37,48,48,48,65,50,95,54,26,71,62,44,34,50,54,50,50,54,51,52,48,51,52,18,58,34,47,37,68,54,51,46,74,77,79,43,91,71,50,71,65,58,52,49,52,52,56,51,49,76,68,66,64,69,76,76,82,87,124

Mean predicted aligned error: 15.31 Å